Protein AF-A0A6C0EJV8-F1 (afdb_monomer)

Structure (mmCIF, N/CA/C/O backbone):
data_AF-A0A6C0EJV8-F1
#
_entry.id   AF-A0A6C0EJV8-F1
#
loop_
_atom_site.group_PDB
_atom_site.id
_atom_site.type_symbol
_atom_site.label_atom_id
_atom_site.label_alt_id
_atom_site.label_comp_id
_atom_site.label_asym_id
_atom_site.label_entity_id
_atom_site.label_seq_id
_atom_site.pdbx_PDB_ins_code
_atom_site.Cartn_x
_atom_site.Cartn_y
_atom_site.Cartn_z
_atom_site.occupancy
_atom_site.B_iso_or_equiv
_atom_site.auth_seq_id
_atom_site.auth_comp_id
_atom_site.auth_asym_id
_atom_site.auth_atom_id
_atom_site.pdbx_PDB_model_num
ATOM 1 N N . MET A 1 1 ? 25.601 3.429 -50.327 1.00 69.12 1 MET A N 1
ATOM 2 C CA . MET A 1 1 ? 25.582 3.948 -48.941 1.00 69.12 1 MET A CA 1
ATOM 3 C C . MET A 1 1 ? 27.003 4.379 -48.592 1.00 69.12 1 MET A C 1
ATOM 5 O O . MET A 1 1 ? 27.899 3.571 -48.789 1.00 69.12 1 MET A O 1
ATOM 9 N N . SER A 1 2 ? 27.249 5.638 -48.212 1.00 92.81 2 SER A N 1
ATOM 10 C CA . SER A 1 2 ? 28.614 6.119 -47.927 1.00 92.81 2 SER A CA 1
ATOM 11 C C . SER A 1 2 ? 29.123 5.586 -46.580 1.00 92.81 2 SER A C 1
ATOM 13 O O . SER A 1 2 ? 28.327 5.323 -45.680 1.00 92.81 2 SER A O 1
ATOM 15 N N . ILE A 1 3 ? 30.447 5.458 -46.423 1.00 92.81 3 ILE A N 1
ATOM 16 C CA . ILE A 1 3 ? 31.094 5.063 -45.153 1.00 92.81 3 ILE A CA 1
ATOM 17 C C . ILE A 1 3 ? 30.638 5.972 -43.998 1.00 92.81 3 ILE A C 1
ATOM 19 O O . ILE A 1 3 ? 30.378 5.496 -42.897 1.00 92.81 3 ILE A O 1
ATOM 23 N N . VAL A 1 4 ? 30.441 7.264 -44.275 1.00 91.69 4 VAL A N 1
ATOM 24 C CA . VAL A 1 4 ? 29.932 8.251 -43.311 1.00 91.69 4 VAL A CA 1
ATOM 25 C C . VAL A 1 4 ? 28.533 7.885 -42.807 1.00 91.69 4 VAL A C 1
ATOM 27 O O . VAL A 1 4 ? 28.291 7.921 -41.605 1.00 91.69 4 VAL A O 1
ATOM 30 N N . LEU A 1 5 ? 27.621 7.480 -43.696 1.00 90.06 5 LEU A N 1
ATOM 31 C CA . LEU A 1 5 ? 26.265 7.089 -43.304 1.00 90.06 5 LEU A CA 1
ATOM 32 C C . LEU A 1 5 ? 26.269 5.813 -42.445 1.00 90.06 5 LEU A C 1
ATOM 34 O O . LEU A 1 5 ? 25.528 5.735 -41.471 1.00 90.06 5 LEU A O 1
ATOM 38 N N . ILE A 1 6 ? 27.151 4.853 -42.745 1.00 90.69 6 ILE A N 1
ATOM 39 C CA . ILE A 1 6 ? 27.332 3.645 -41.920 1.00 90.69 6 ILE A CA 1
ATOM 40 C C . ILE A 1 6 ? 27.822 4.016 -40.516 1.00 90.69 6 ILE A C 1
ATOM 42 O O . ILE A 1 6 ? 27.264 3.546 -39.527 1.00 90.69 6 ILE A O 1
ATOM 46 N N . MET A 1 7 ? 28.827 4.892 -40.413 1.00 91.00 7 MET A N 1
ATOM 47 C CA . MET A 1 7 ? 29.349 5.342 -39.119 1.00 91.00 7 MET A CA 1
ATOM 48 C C . MET A 1 7 ? 28.298 6.089 -38.294 1.00 91.00 7 MET A C 1
ATOM 50 O O . MET A 1 7 ? 28.190 5.843 -37.096 1.00 91.00 7 MET A O 1
ATOM 54 N N . LEU A 1 8 ? 27.492 6.954 -38.918 1.00 89.81 8 LEU A N 1
ATOM 55 C CA . LEU A 1 8 ? 26.415 7.671 -38.228 1.00 89.81 8 LEU A CA 1
ATOM 56 C C . LEU A 1 8 ? 25.339 6.720 -37.692 1.00 89.81 8 LEU A C 1
ATOM 58 O O . LEU A 1 8 ? 24.903 6.884 -36.556 1.00 89.81 8 LEU A O 1
ATOM 62 N N . VAL A 1 9 ? 24.953 5.698 -38.464 1.00 87.31 9 VAL A N 1
ATOM 63 C CA . VAL A 1 9 ? 23.998 4.675 -38.003 1.00 87.31 9 VAL A CA 1
ATOM 64 C C . VAL A 1 9 ? 24.571 3.885 -36.826 1.00 87.31 9 VAL A C 1
ATOM 66 O O . VAL A 1 9 ? 23.874 3.692 -35.834 1.00 87.31 9 VAL A O 1
ATOM 69 N N . ILE A 1 10 ? 25.841 3.474 -36.888 1.00 90.00 10 ILE A N 1
ATOM 70 C CA . ILE A 1 10 ? 26.498 2.758 -35.784 1.00 90.00 10 ILE A CA 1
ATOM 71 C C . ILE A 1 10 ? 26.548 3.628 -34.524 1.00 90.00 10 ILE A C 1
ATOM 73 O O . ILE A 1 10 ? 26.169 3.164 -33.452 1.00 90.00 10 ILE A O 1
ATOM 77 N N . LEU A 1 11 ? 26.967 4.892 -34.641 1.00 87.06 11 LEU A N 1
ATOM 78 C CA . LEU A 1 11 ? 27.021 5.819 -33.508 1.00 87.06 11 LEU A CA 1
ATOM 79 C C . LEU A 1 11 ? 25.636 6.060 -32.901 1.00 87.06 11 LEU A C 1
ATOM 81 O O . LEU A 1 11 ? 25.504 6.063 -31.681 1.00 87.06 11 LEU A O 1
ATOM 85 N N . PHE A 1 12 ? 24.604 6.202 -33.733 1.00 81.81 12 PHE A N 1
ATOM 86 C CA . PHE A 1 12 ? 23.229 6.352 -33.267 1.00 81.81 12 PHE A CA 1
ATOM 87 C C . PHE A 1 12 ? 22.737 5.104 -32.521 1.00 81.81 12 PHE A C 1
ATOM 89 O O . PHE A 1 12 ? 22.185 5.219 -31.431 1.00 81.81 12 PHE A O 1
ATOM 96 N N . VAL A 1 13 ? 22.997 3.903 -33.047 1.00 79.00 13 VAL A N 1
ATOM 97 C CA . VAL A 1 13 ? 22.649 2.645 -32.366 1.00 79.00 13 VAL A CA 1
ATOM 98 C C . VAL A 1 13 ? 23.393 2.512 -31.034 1.00 79.00 13 VAL A C 1
ATOM 100 O O . VAL A 1 13 ? 22.775 2.173 -30.027 1.00 79.00 13 VAL A O 1
ATOM 103 N N . LEU A 1 14 ? 24.693 2.818 -30.992 1.00 79.81 14 LEU A N 1
ATOM 104 C CA . LEU A 1 14 ? 25.480 2.792 -29.754 1.00 79.81 14 LEU A CA 1
ATOM 105 C C . LEU A 1 14 ? 24.968 3.808 -28.727 1.00 79.81 14 LEU A C 1
ATOM 107 O O . LEU A 1 14 ? 24.889 3.486 -27.543 1.00 79.81 14 LEU A O 1
ATOM 111 N N . PHE A 1 15 ? 24.575 5.002 -29.172 1.00 75.44 15 PHE A N 1
ATOM 112 C CA . PHE A 1 15 ? 23.947 6.010 -28.323 1.00 75.44 15 PHE A CA 1
ATOM 113 C C . PHE A 1 15 ? 22.627 5.501 -27.725 1.00 75.44 15 PHE A C 1
ATOM 115 O O . PHE A 1 15 ? 22.449 5.567 -26.511 1.00 75.44 15 PHE A O 1
ATOM 122 N N . LEU A 1 16 ? 21.747 4.898 -28.534 1.00 69.94 16 LEU A N 1
ATOM 123 C CA . LEU A 1 16 ? 20.499 4.299 -28.044 1.00 69.94 16 LEU A CA 1
ATOM 124 C C . LEU A 1 16 ? 20.749 3.166 -27.035 1.00 69.94 16 LEU A C 1
ATOM 126 O O . LEU A 1 16 ? 20.065 3.086 -26.015 1.00 69.94 16 LEU A O 1
ATOM 130 N N . VAL A 1 17 ? 21.743 2.306 -27.282 1.00 68.94 17 VAL A N 1
ATOM 131 C CA . VAL A 1 17 ? 22.137 1.234 -26.349 1.00 68.94 17 VAL A CA 1
ATOM 132 C C . VAL A 1 17 ? 22.663 1.817 -25.035 1.00 68.94 17 VAL A C 1
ATOM 134 O O . VAL A 1 17 ? 22.306 1.327 -23.961 1.00 68.94 17 VAL A O 1
ATOM 137 N N . TYR A 1 18 ? 23.471 2.877 -25.097 1.00 71.50 18 TYR A N 1
ATOM 138 C CA . TYR A 1 18 ? 23.996 3.567 -23.921 1.00 71.50 18 TYR A CA 1
ATOM 139 C C . TYR A 1 18 ? 22.883 4.200 -23.077 1.00 71.50 18 TYR A C 1
ATOM 141 O O . TYR A 1 18 ? 22.814 3.935 -21.875 1.00 71.50 18 TYR A O 1
ATOM 149 N N . CYS A 1 19 ? 21.983 4.970 -23.700 1.00 69.00 19 CYS A N 1
ATOM 150 C CA . CYS A 1 19 ? 20.817 5.557 -23.034 1.00 69.00 19 CYS A CA 1
ATOM 151 C C . CYS A 1 19 ? 19.968 4.472 -22.365 1.00 69.00 19 CYS A C 1
ATOM 153 O O . CYS A 1 19 ? 19.719 4.535 -21.162 1.00 69.00 19 CYS A O 1
ATOM 155 N N . ARG A 1 20 ? 19.640 3.405 -23.104 1.00 66.44 20 ARG A N 1
ATOM 156 C CA . ARG A 1 20 ? 18.898 2.253 -22.578 1.00 66.44 20 ARG A CA 1
ATOM 157 C C . ARG A 1 20 ? 19.570 1.629 -21.356 1.00 66.44 20 ARG A C 1
ATOM 159 O O . ARG A 1 20 ? 18.897 1.314 -20.381 1.00 66.44 20 ARG A O 1
ATOM 166 N N . SER A 1 21 ? 20.885 1.433 -21.406 1.00 64.56 21 SER A N 1
ATOM 167 C CA . SER A 1 21 ? 21.633 0.800 -20.314 1.00 64.56 21 SER A CA 1
ATOM 168 C C . SER A 1 21 ? 21.609 1.662 -19.052 1.00 64.56 21 SER A C 1
ATOM 170 O O . SER A 1 21 ? 21.449 1.135 -17.956 1.00 64.56 21 SER A O 1
ATOM 172 N N . LYS A 1 22 ? 21.703 2.989 -19.197 1.00 67.50 22 LYS A N 1
ATOM 173 C CA . LYS A 1 22 ? 21.595 3.919 -18.068 1.00 67.50 22 LYS A CA 1
ATOM 174 C C . LYS A 1 22 ? 20.208 3.934 -17.431 1.00 67.50 22 LYS A C 1
ATOM 176 O O . LYS A 1 22 ? 20.131 3.900 -16.207 1.00 67.50 22 LYS A O 1
ATOM 181 N N . ILE A 1 23 ? 19.148 3.939 -18.237 1.00 65.56 23 ILE A N 1
ATOM 182 C CA . ILE A 1 23 ? 17.761 3.906 -17.744 1.00 65.56 23 ILE A CA 1
ATOM 183 C C . ILE A 1 23 ? 17.513 2.615 -16.962 1.00 65.56 23 ILE A C 1
ATOM 185 O O . ILE A 1 23 ? 17.029 2.655 -15.837 1.00 65.56 23 ILE A O 1
ATOM 189 N N . MET A 1 24 ? 17.931 1.471 -17.514 1.00 63.34 24 MET A N 1
ATOM 190 C CA . MET A 1 24 ? 17.792 0.177 -16.840 1.00 63.34 24 MET A CA 1
ATOM 191 C C . MET A 1 24 ? 18.573 0.118 -15.521 1.00 63.34 24 MET A C 1
ATOM 193 O O . MET A 1 24 ? 18.055 -0.393 -14.535 1.00 63.34 24 MET A O 1
ATOM 197 N N . LEU A 1 25 ? 19.797 0.657 -15.475 1.00 67.38 25 LEU A N 1
ATOM 198 C CA . LEU A 1 25 ? 20.590 0.712 -14.240 1.00 67.38 25 LEU A CA 1
ATOM 199 C C . LEU A 1 25 ? 19.959 1.623 -13.179 1.00 67.38 25 LEU A C 1
ATOM 201 O O . LEU A 1 25 ? 19.986 1.282 -11.999 1.00 67.38 25 LEU A O 1
ATOM 205 N N . ASN A 1 26 ? 19.392 2.765 -13.584 1.00 72.38 26 ASN A N 1
ATOM 206 C CA . ASN A 1 26 ? 18.673 3.649 -12.668 1.00 72.38 26 ASN A CA 1
ATOM 207 C C . ASN A 1 26 ? 17.420 2.961 -12.111 1.00 72.38 26 ASN A C 1
ATOM 209 O O . ASN A 1 26 ? 17.236 2.955 -10.898 1.00 72.38 26 ASN A O 1
ATOM 213 N N . TYR A 1 27 ? 16.638 2.305 -12.972 1.00 72.69 27 TYR A N 1
ATOM 214 C CA . TYR A 1 27 ? 15.455 1.550 -12.566 1.00 72.69 27 TYR A CA 1
ATOM 215 C C . TYR A 1 27 ? 15.789 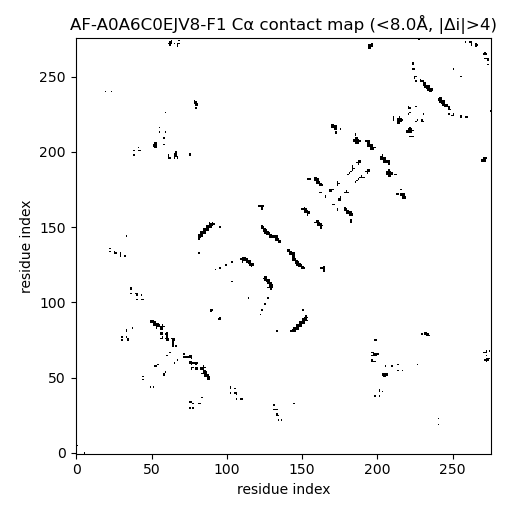0.409 -11.602 1.00 72.69 27 TYR A C 1
ATOM 217 O O . TYR A 1 27 ? 15.184 0.325 -10.543 1.00 72.69 27 TYR A O 1
ATOM 225 N N . GLU A 1 28 ? 16.768 -0.447 -11.910 1.00 76.50 28 GLU A N 1
ATOM 226 C CA . GLU A 1 28 ? 17.127 -1.559 -11.015 1.00 76.50 28 GLU A CA 1
ATOM 227 C C . GLU A 1 28 ? 17.651 -1.066 -9.660 1.00 76.50 28 GLU A C 1
ATOM 229 O O . GLU A 1 28 ? 17.332 -1.646 -8.622 1.00 76.50 28 GLU A O 1
ATOM 234 N N . GLY A 1 29 ? 18.417 0.032 -9.646 1.00 78.69 29 GLY A N 1
ATOM 235 C CA . GLY A 1 29 ? 18.864 0.660 -8.402 1.00 78.69 29 GLY A CA 1
ATOM 236 C C . GLY A 1 29 ? 17.705 1.241 -7.585 1.00 78.69 29 GLY A C 1
ATOM 237 O O . GLY A 1 29 ? 17.668 1.084 -6.361 1.00 78.69 29 GLY A O 1
ATOM 238 N N . PHE A 1 30 ? 16.740 1.872 -8.256 1.00 80.81 30 PHE A N 1
ATOM 239 C CA . PHE A 1 30 ? 15.533 2.405 -7.629 1.00 80.81 30 PHE A CA 1
ATOM 240 C C . PHE A 1 30 ? 14.640 1.274 -7.097 1.00 80.81 30 PHE A C 1
ATOM 242 O O . PHE A 1 30 ? 14.284 1.288 -5.923 1.00 80.81 30 PHE A O 1
ATOM 249 N N . ARG A 1 31 ? 14.411 0.219 -7.891 1.00 81.38 31 ARG A N 1
ATOM 250 C CA . ARG A 1 31 ? 13.702 -1.013 -7.507 1.00 81.38 31 ARG A CA 1
ATOM 251 C C . ARG A 1 31 ? 14.293 -1.679 -6.283 1.00 81.38 31 ARG A C 1
ATOM 253 O O . ARG A 1 31 ? 13.569 -2.017 -5.354 1.00 81.38 31 ARG A O 1
ATOM 260 N N . HIS A 1 32 ? 15.610 -1.848 -6.260 1.00 83.56 32 HIS A N 1
ATOM 261 C CA . HIS A 1 32 ? 16.283 -2.409 -5.099 1.00 83.56 32 HIS A CA 1
ATOM 262 C C . HIS A 1 32 ? 16.064 -1.551 -3.844 1.00 83.56 32 HIS A C 1
ATOM 264 O O . HIS A 1 32 ? 15.814 -2.086 -2.764 1.00 83.56 32 HIS A O 1
ATOM 270 N N . SER A 1 33 ? 16.121 -0.225 -3.994 1.00 84.81 33 SER A N 1
ATOM 271 C CA . SER A 1 33 ? 15.909 0.715 -2.889 1.00 84.81 33 SER A CA 1
ATOM 272 C C . SER A 1 33 ? 14.470 0.667 -2.373 1.00 84.81 33 SER A C 1
ATOM 274 O O . SER A 1 33 ? 14.272 0.540 -1.168 1.00 84.81 33 SER A O 1
ATOM 276 N N . TYR A 1 34 ? 13.487 0.681 -3.277 1.00 87.75 34 TYR A N 1
ATOM 277 C CA . TYR A 1 34 ? 12.068 0.513 -2.966 1.00 87.75 34 TYR A CA 1
ATOM 278 C C . TYR A 1 34 ? 11.822 -0.787 -2.203 1.00 87.75 34 TYR A C 1
ATOM 280 O O . TYR A 1 34 ? 11.274 -0.765 -1.106 1.00 87.75 34 TYR A O 1
ATOM 288 N N . ASN A 1 35 ? 12.278 -1.924 -2.739 1.00 87.12 35 ASN A N 1
ATOM 289 C CA . ASN A 1 35 ? 12.008 -3.224 -2.130 1.00 87.12 35 ASN A CA 1
ATOM 290 C C . ASN A 1 35 ? 12.663 -3.364 -0.757 1.00 87.12 35 ASN A C 1
ATOM 292 O O . ASN A 1 35 ? 12.043 -3.884 0.168 1.00 87.12 35 ASN A O 1
ATOM 296 N N . SER A 1 36 ? 13.897 -2.875 -0.606 1.00 88.19 36 SER A N 1
ATOM 297 C CA . SER A 1 36 ? 14.590 -2.849 0.684 1.00 88.19 36 SER A CA 1
ATOM 298 C C . SER A 1 36 ? 13.829 -2.005 1.711 1.00 88.19 36 SER A C 1
ATOM 300 O O . SER A 1 36 ? 13.637 -2.433 2.853 1.00 88.19 36 SER A O 1
ATOM 302 N N . LEU A 1 37 ? 13.336 -0.837 1.288 1.00 89.69 37 LEU A N 1
ATOM 303 C CA . LEU A 1 37 ? 12.565 0.068 2.128 1.00 89.69 37 LEU A CA 1
ATOM 304 C C . LEU A 1 37 ? 11.218 -0.539 2.541 1.00 89.69 37 LEU A C 1
ATOM 306 O O . LEU A 1 37 ? 10.932 -0.613 3.735 1.00 89.69 37 LEU A O 1
ATOM 310 N N . ALA A 1 38 ? 10.439 -1.040 1.580 1.00 92.25 38 ALA A N 1
ATOM 311 C CA . ALA A 1 38 ? 9.164 -1.712 1.818 1.00 92.25 38 ALA A CA 1
ATOM 312 C C . ALA A 1 38 ? 9.338 -2.915 2.753 1.00 92.25 38 ALA A C 1
ATOM 314 O O . ALA A 1 38 ? 8.635 -3.038 3.752 1.00 92.25 38 ALA A O 1
ATOM 315 N N . LYS A 1 39 ? 10.348 -3.759 2.508 1.00 92.12 39 LYS A N 1
ATOM 316 C CA . LYS A 1 39 ? 10.673 -4.907 3.363 1.00 92.12 39 LYS A CA 1
ATOM 317 C C . LYS A 1 39 ? 10.982 -4.492 4.795 1.00 92.12 39 LYS A C 1
ATOM 319 O O . LYS A 1 39 ? 10.520 -5.140 5.735 1.00 92.12 39 LYS A O 1
ATOM 324 N N . LYS A 1 40 ? 11.767 -3.429 4.980 1.00 93.12 40 LYS A N 1
ATOM 325 C CA . LYS A 1 40 ? 12.081 -2.924 6.317 1.00 93.12 40 LYS A CA 1
ATOM 326 C C . LYS A 1 40 ? 10.828 -2.382 7.009 1.00 93.12 40 LYS A C 1
ATOM 328 O O . LYS A 1 40 ? 10.579 -2.777 8.143 1.00 93.12 40 LYS A O 1
ATOM 333 N N . LEU A 1 41 ? 10.039 -1.557 6.319 1.00 95.00 41 LEU A N 1
ATOM 334 C CA . LEU A 1 41 ? 8.782 -1.000 6.823 1.00 95.00 41 LEU A CA 1
ATOM 335 C C . LEU A 1 41 ? 7.807 -2.108 7.243 1.00 95.00 41 LEU A C 1
ATOM 337 O O . LEU A 1 41 ? 7.369 -2.135 8.388 1.00 95.00 41 LEU A O 1
ATOM 341 N N . PHE A 1 42 ? 7.512 -3.053 6.351 1.00 95.69 42 PHE A N 1
ATOM 342 C CA . PHE A 1 42 ? 6.527 -4.110 6.593 1.00 95.69 42 PHE A CA 1
ATOM 343 C C . PHE A 1 42 ? 6.928 -5.018 7.756 1.00 95.69 42 PHE A C 1
ATOM 345 O O . PHE A 1 42 ? 6.092 -5.356 8.591 1.00 95.69 42 PHE A O 1
ATOM 352 N N . ASN A 1 43 ? 8.214 -5.368 7.863 1.00 95.44 43 ASN A N 1
ATOM 353 C CA . ASN A 1 43 ? 8.707 -6.123 9.013 1.00 95.44 43 ASN A CA 1
ATOM 354 C C . ASN A 1 43 ? 8.563 -5.330 10.313 1.00 95.44 43 ASN A C 1
ATOM 356 O O . ASN A 1 43 ? 8.094 -5.893 11.294 1.00 95.44 43 ASN A O 1
ATOM 360 N N . THR A 1 44 ? 8.888 -4.034 10.318 1.00 95.38 44 THR A N 1
ATOM 361 C CA . THR A 1 44 ? 8.702 -3.186 11.503 1.00 95.38 44 THR A CA 1
ATOM 362 C C . THR A 1 44 ? 7.239 -3.139 11.943 1.00 95.38 44 THR A C 1
ATOM 364 O O . THR A 1 44 ? 6.955 -3.348 13.118 1.00 95.38 44 THR A O 1
ATOM 367 N N . LEU A 1 45 ? 6.298 -2.936 11.019 1.00 96.94 45 LEU A N 1
ATOM 368 C CA . LEU A 1 45 ? 4.869 -2.907 11.353 1.00 96.94 45 LEU A CA 1
ATOM 369 C C . LEU A 1 45 ? 4.377 -4.261 11.901 1.00 96.94 45 LEU A C 1
ATOM 371 O O . LEU A 1 45 ? 3.610 -4.300 12.865 1.00 96.94 45 LEU A O 1
ATOM 375 N N . ASN A 1 46 ? 4.854 -5.371 11.325 1.00 95.50 46 ASN A N 1
ATOM 376 C CA . ASN A 1 46 ? 4.531 -6.728 11.772 1.00 95.50 46 ASN A CA 1
ATOM 377 C C . ASN A 1 46 ? 5.134 -7.061 13.150 1.00 95.50 46 ASN A C 1
ATOM 379 O O . ASN A 1 46 ? 4.462 -7.663 13.988 1.00 95.50 46 ASN A O 1
ATOM 383 N N . GLU A 1 47 ? 6.387 -6.674 13.404 1.00 95.50 47 GLU A N 1
ATOM 384 C CA . GLU A 1 47 ? 7.084 -6.871 14.684 1.00 95.50 47 GLU A CA 1
ATOM 385 C C . GLU A 1 47 ? 6.409 -6.089 15.819 1.00 95.50 47 GLU A C 1
ATOM 387 O O . GLU A 1 47 ? 6.219 -6.626 16.913 1.00 95.50 47 GLU A O 1
ATOM 392 N N . GLU A 1 48 ? 5.965 -4.864 15.529 1.00 95.19 48 GLU A N 1
ATOM 393 C CA . GLU A 1 48 ? 5.185 -4.019 16.440 1.00 95.19 48 GLU A CA 1
ATOM 394 C C . GLU A 1 48 ? 3.723 -4.479 16.593 1.00 95.19 48 GLU A C 1
ATOM 396 O O . GLU A 1 48 ? 2.992 -3.937 17.423 1.00 95.19 48 GLU A O 1
ATOM 401 N N . ARG A 1 49 ? 3.302 -5.508 15.840 1.00 95.88 49 ARG A N 1
ATOM 402 C CA . ARG A 1 49 ? 1.943 -6.079 15.843 1.00 95.88 49 ARG A CA 1
ATOM 403 C C . ARG A 1 49 ? 0.856 -5.036 15.577 1.00 95.88 49 ARG A C 1
ATOM 405 O O . ARG A 1 49 ? -0.209 -5.079 16.192 1.00 95.88 49 ARG A O 1
ATOM 412 N N . LEU A 1 50 ? 1.138 -4.099 14.678 1.00 96.44 50 LEU A N 1
ATOM 413 C CA . LEU A 1 50 ? 0.181 -3.070 14.288 1.00 96.44 50 LEU A CA 1
ATOM 414 C C . LEU A 1 50 ? -0.871 -3.653 13.339 1.00 96.44 50 LEU A C 1
ATOM 416 O O . LEU A 1 50 ? -0.589 -4.570 12.568 1.00 96.44 50 LEU A O 1
ATOM 420 N N . GLU A 1 51 ? -2.080 -3.100 13.369 1.00 97.56 51 GLU A N 1
ATOM 421 C CA . GLU A 1 51 ? -3.081 -3.345 12.332 1.00 97.56 51 GLU A CA 1
ATOM 422 C C . GLU A 1 51 ? -2.819 -2.359 11.189 1.00 97.56 51 GLU A C 1
ATOM 424 O O . GLU A 1 51 ? -2.952 -1.145 11.352 1.00 97.56 51 GLU A O 1
ATOM 429 N N . TRP A 1 52 ? -2.370 -2.875 10.049 1.00 97.19 52 TRP A N 1
ATOM 430 C CA . TRP A 1 52 ? -1.981 -2.071 8.897 1.00 97.19 52 TRP A CA 1
ATOM 431 C C . TRP A 1 52 ? -2.264 -2.817 7.598 1.00 97.19 52 TRP A C 1
ATOM 433 O O . TRP A 1 52 ? -2.416 -4.036 7.605 1.00 97.19 52 TRP A O 1
ATOM 443 N N . TRP A 1 53 ? -2.330 -2.096 6.485 1.00 95.81 53 TRP A N 1
ATOM 444 C CA . TRP A 1 53 ? -2.463 -2.686 5.153 1.00 95.81 53 TRP A CA 1
ATOM 445 C C . TRP A 1 53 ? -1.924 -1.727 4.079 1.00 95.81 53 TRP A C 1
ATOM 447 O O . TRP A 1 53 ? -1.980 -0.511 4.271 1.00 95.81 53 TRP A O 1
ATOM 457 N N . PRO A 1 54 ? -1.372 -2.228 2.959 1.00 93.56 54 PRO A N 1
ATOM 458 C CA . PRO A 1 54 ? -0.896 -1.386 1.868 1.00 93.56 54 PRO A CA 1
ATOM 459 C C . PRO A 1 54 ? -2.065 -0.727 1.140 1.00 93.56 54 PRO A C 1
ATOM 461 O O . PRO A 1 54 ? -3.141 -1.309 1.041 1.00 93.56 54 PRO A O 1
ATOM 464 N N . ALA A 1 55 ? -1.836 0.458 0.589 1.00 90.12 55 ALA A N 1
ATOM 465 C CA . ALA A 1 55 ? -2.816 1.279 -0.113 1.00 90.12 55 ALA A CA 1
ATOM 466 C C . ALA A 1 55 ? -2.366 1.585 -1.553 1.00 90.12 55 ALA A C 1
ATOM 468 O O . ALA A 1 55 ? -1.260 1.226 -1.945 1.00 90.12 55 ALA A O 1
ATOM 469 N N . GLU A 1 56 ? -3.242 2.209 -2.344 1.00 86.31 56 GLU A N 1
ATOM 470 C CA . GLU A 1 56 ? -2.912 2.779 -3.667 1.00 86.31 56 GLU A CA 1
ATOM 471 C C . GLU A 1 56 ? -2.132 1.828 -4.598 1.00 86.31 56 GLU A C 1
ATOM 473 O O . GLU A 1 56 ? -2.417 0.620 -4.676 1.00 86.31 56 GLU A O 1
ATOM 478 N N . GLY A 1 57 ? -1.144 2.386 -5.303 1.00 82.12 57 GLY A N 1
ATOM 479 C CA . GLY A 1 57 ? -0.197 1.700 -6.155 1.00 82.12 57 GLY A CA 1
ATOM 480 C C . GLY A 1 57 ? 0.572 0.594 -5.428 1.00 82.12 57 GLY A C 1
ATOM 481 O O . GLY A 1 57 ? 0.849 -0.451 -6.024 1.00 82.12 57 GLY A O 1
ATOM 482 N N . THR A 1 58 ? 0.827 0.735 -4.125 1.00 89.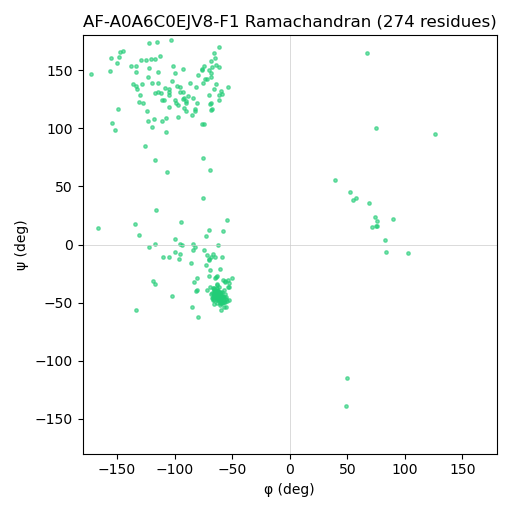12 58 THR A N 1
ATOM 483 C CA . THR A 1 58 ? 1.507 -0.293 -3.316 1.00 89.12 58 THR A CA 1
ATOM 484 C C . THR A 1 58 ? 0.660 -1.558 -3.173 1.00 89.12 58 THR A C 1
ATOM 486 O O . THR A 1 58 ? 1.142 -2.669 -3.424 1.00 89.12 58 THR A O 1
ATOM 489 N N . LEU A 1 59 ? -0.624 -1.413 -2.825 1.00 88.56 59 LEU A N 1
ATOM 490 C CA . LEU A 1 59 ? -1.561 -2.533 -2.714 1.00 88.56 59 LEU A CA 1
ATOM 491 C C . LEU A 1 59 ? -1.700 -3.237 -4.054 1.00 88.56 59 LEU A C 1
ATOM 493 O O . LEU A 1 59 ? -1.503 -4.447 -4.137 1.00 88.56 59 LEU A O 1
ATOM 497 N N . ILE A 1 60 ? -1.996 -2.494 -5.122 1.00 82.19 60 ILE A N 1
ATOM 498 C CA . ILE A 1 60 ? -2.186 -3.102 -6.440 1.00 82.19 60 ILE A CA 1
ATOM 499 C C . ILE A 1 60 ? -0.902 -3.773 -6.951 1.00 82.19 60 ILE A C 1
ATOM 501 O O . ILE A 1 60 ? -0.978 -4.830 -7.580 1.00 82.19 60 ILE A O 1
ATOM 505 N N . GLY A 1 61 ? 0.273 -3.229 -6.630 1.00 79.12 61 GLY A N 1
ATOM 506 C CA . GLY A 1 61 ? 1.563 -3.845 -6.925 1.00 79.12 61 GLY A CA 1
ATOM 507 C C . GLY A 1 61 ? 1.741 -5.186 -6.216 1.00 79.12 61 GLY A C 1
ATOM 508 O O . GLY A 1 61 ? 2.102 -6.174 -6.856 1.00 79.12 61 GLY A O 1
ATOM 509 N N . ILE A 1 62 ? 1.405 -5.265 -4.926 1.00 83.50 62 ILE A N 1
ATOM 510 C CA . ILE A 1 62 ? 1.402 -6.525 -4.162 1.00 83.50 62 ILE A CA 1
ATOM 511 C C . ILE A 1 62 ? 0.388 -7.516 -4.736 1.00 83.50 62 ILE A C 1
ATOM 513 O O . ILE A 1 62 ? 0.702 -8.694 -4.900 1.00 83.50 62 ILE A O 1
ATOM 517 N N . LEU A 1 63 ? -0.812 -7.056 -5.088 1.00 78.44 63 LEU A N 1
ATOM 518 C CA . LEU A 1 63 ? -1.861 -7.910 -5.643 1.00 78.44 63 LEU A CA 1
ATOM 519 C C . LEU A 1 63 ? -1.551 -8.429 -7.050 1.00 78.44 63 LEU A C 1
ATOM 521 O O . LEU A 1 63 ? -2.157 -9.411 -7.456 1.00 78.44 63 LEU A O 1
ATOM 525 N N . ARG A 1 64 ? -0.670 -7.786 -7.821 1.00 74.44 64 ARG A N 1
ATOM 526 C CA . ARG A 1 64 ? -0.325 -8.216 -9.192 1.00 74.44 64 ARG A CA 1
ATOM 527 C C . ARG A 1 64 ? 1.009 -8.935 -9.283 1.00 74.44 64 ARG A C 1
ATOM 529 O O . ARG A 1 64 ? 1.142 -9.913 -10.009 1.00 74.44 64 ARG A O 1
ATOM 536 N N . TYR A 1 65 ? 2.007 -8.391 -8.601 1.00 70.88 65 TYR A N 1
ATOM 537 C CA . TYR A 1 65 ? 3.407 -8.788 -8.728 1.00 70.88 65 TYR A CA 1
ATOM 538 C C . TYR A 1 65 ? 3.968 -9.366 -7.434 1.00 70.88 65 TYR A C 1
ATOM 540 O O . TYR A 1 65 ? 5.137 -9.748 -7.380 1.00 70.88 65 TYR A O 1
ATOM 548 N N . GLY A 1 66 ? 3.149 -9.447 -6.386 1.00 67.25 66 GLY A N 1
ATOM 549 C CA . GLY A 1 66 ? 3.484 -10.209 -5.200 1.00 67.25 66 GLY A CA 1
ATOM 550 C C . GLY A 1 66 ? 3.677 -11.688 -5.523 1.00 67.25 66 GLY A C 1
ATOM 551 O O . GLY A 1 66 ? 3.067 -12.234 -6.446 1.00 67.25 66 GLY A O 1
ATOM 552 N N . LYS A 1 67 ? 4.498 -12.380 -4.726 1.00 71.06 67 LYS A N 1
ATOM 553 C CA . LYS A 1 67 ? 4.735 -13.832 -4.855 1.00 71.06 67 LYS A CA 1
ATOM 554 C C . LYS A 1 67 ? 3.558 -14.660 -4.327 1.00 71.06 67 LYS A C 1
ATOM 556 O O . LYS A 1 67 ? 3.746 -15.662 -3.645 1.00 71.06 67 LYS A O 1
ATOM 561 N N . ASN A 1 68 ? 2.335 -14.217 -4.598 1.00 62.41 68 ASN A N 1
ATOM 562 C CA . ASN A 1 68 ? 1.108 -14.894 -4.192 1.00 62.41 68 ASN A CA 1
ATOM 563 C C . ASN A 1 68 ? 0.855 -16.173 -5.009 1.00 62.41 68 ASN A C 1
ATOM 565 O O . ASN A 1 68 ? 0.094 -17.024 -4.566 1.00 62.41 68 ASN A O 1
ATOM 569 N N . PHE A 1 69 ? 1.514 -16.322 -6.166 1.00 57.91 69 PHE A N 1
ATOM 570 C CA . PHE A 1 69 ? 1.455 -17.508 -7.020 1.00 57.91 69 PHE A CA 1
ATOM 571 C C . PHE A 1 69 ? 2.845 -17.946 -7.482 1.00 57.91 69 PHE A C 1
ATOM 573 O O . PHE A 1 69 ? 3.770 -17.140 -7.608 1.00 57.91 69 PHE A O 1
ATOM 580 N N . GLU A 1 70 ? 2.977 -19.237 -7.772 1.00 54.53 70 GLU A N 1
ATOM 581 C CA . GLU A 1 70 ? 4.179 -19.805 -8.373 1.00 54.53 70 GLU A CA 1
ATOM 582 C C . GLU A 1 70 ? 4.297 -19.373 -9.847 1.00 54.53 70 GLU A C 1
ATOM 584 O O . GLU A 1 70 ? 3.308 -19.329 -10.575 1.00 54.53 70 GLU A O 1
ATOM 589 N N . ASN A 1 71 ? 5.522 -19.110 -10.313 1.00 54.03 71 ASN A N 1
ATOM 590 C CA . ASN A 1 71 ? 5.862 -18.855 -11.725 1.00 54.03 71 ASN A CA 1
ATOM 591 C C . ASN A 1 71 ? 5.412 -17.514 -12.341 1.00 54.03 71 ASN A C 1
ATOM 593 O O . ASN A 1 71 ? 5.495 -17.362 -13.562 1.00 54.03 71 ASN A O 1
ATOM 597 N N . LEU A 1 72 ? 5.011 -16.517 -11.545 1.00 53.25 72 LEU A N 1
ATOM 598 C CA . LEU A 1 72 ? 4.892 -15.146 -12.054 1.00 53.25 72 LEU A CA 1
ATOM 599 C C . LEU A 1 72 ? 6.286 -14.519 -12.254 1.00 53.25 72 LEU A C 1
ATOM 601 O O . LEU A 1 72 ? 7.189 -14.772 -11.449 1.00 53.25 72 LEU A O 1
ATOM 605 N N . PRO A 1 73 ? 6.505 -13.709 -13.309 1.00 52.25 73 PRO A N 1
ATOM 606 C CA . PRO A 1 73 ? 7.769 -13.006 -13.468 1.00 52.25 73 PRO A CA 1
ATOM 607 C C . PRO A 1 73 ? 7.961 -12.001 -12.324 1.00 52.25 73 PRO A C 1
ATOM 609 O O . PRO A 1 73 ? 7.025 -11.306 -11.933 1.00 52.25 73 PRO A O 1
ATOM 612 N N . ASP A 1 74 ? 9.184 -11.926 -11.796 1.00 54.88 74 ASP A N 1
ATOM 613 C CA . ASP A 1 74 ? 9.543 -11.084 -10.649 1.00 54.88 74 ASP A CA 1
ATOM 614 C C . ASP A 1 74 ? 9.652 -9.606 -11.065 1.00 54.88 74 ASP A C 1
ATOM 616 O O . ASP A 1 74 ? 10.739 -9.069 -11.284 1.00 54.88 74 ASP A O 1
ATOM 620 N N . PHE A 1 75 ? 8.498 -8.969 -11.282 1.00 53.81 75 PHE A N 1
ATOM 621 C CA . PHE A 1 75 ? 8.404 -7.550 -11.633 1.00 53.81 75 PHE A CA 1
ATOM 622 C C . PHE A 1 75 ? 8.537 -6.638 -10.401 1.00 53.81 75 PHE A C 1
ATOM 624 O O . PHE A 1 75 ? 9.059 -5.530 -10.521 1.00 53.81 75 PHE A O 1
ATOM 631 N N . GLY A 1 76 ? 8.130 -7.125 -9.222 1.00 55.12 76 GLY A N 1
ATOM 632 C CA . GLY A 1 76 ? 8.040 -6.357 -7.978 1.00 55.12 76 GLY A CA 1
ATOM 633 C C . GLY A 1 76 ? 6.962 -5.251 -8.005 1.00 55.12 76 GLY A C 1
ATOM 634 O O . GLY A 1 76 ? 6.474 -4.886 -9.075 1.00 55.12 76 GLY A O 1
ATOM 635 N N . PRO A 1 77 ? 6.572 -4.685 -6.848 1.00 55.91 77 PRO A N 1
ATOM 636 C CA . PRO A 1 77 ? 5.514 -3.660 -6.777 1.00 55.91 77 PRO A CA 1
ATOM 637 C C . PRO A 1 77 ? 5.872 -2.299 -7.368 1.00 55.91 77 PRO A C 1
ATOM 639 O O . PRO A 1 77 ? 4.984 -1.519 -7.666 1.00 55.91 77 PRO A O 1
ATOM 642 N N . ILE A 1 78 ? 7.145 -2.039 -7.659 1.00 54.50 78 ILE A N 1
ATOM 643 C CA . ILE A 1 78 ? 7.555 -0.792 -8.319 1.00 54.50 78 ILE A CA 1
ATOM 644 C C . ILE A 1 78 ? 7.019 -0.630 -9.750 1.00 54.50 78 ILE A C 1
ATOM 646 O O . ILE A 1 78 ? 7.151 0.419 -10.372 1.00 54.50 78 ILE A O 1
ATOM 650 N N . GLY A 1 79 ? 6.441 -1.694 -10.318 1.00 56.69 79 GLY A N 1
ATOM 651 C CA . GLY A 1 79 ? 5.750 -1.620 -11.600 1.00 56.69 79 GLY A CA 1
ATOM 652 C C . GLY A 1 79 ? 4.448 -0.812 -11.552 1.00 56.69 79 GLY A C 1
ATOM 653 O O . GLY A 1 79 ? 3.877 -0.550 -12.615 1.00 56.69 79 GLY A O 1
ATOM 654 N N . THR A 1 80 ? 3.956 -0.455 -10.361 1.00 60.78 80 THR A N 1
ATOM 655 C CA . THR A 1 80 ? 2.685 0.256 -10.170 1.00 60.78 80 THR A CA 1
ATOM 656 C C . THR A 1 80 ? 2.828 1.629 -9.536 1.00 60.78 80 THR A C 1
ATOM 658 O O . THR A 1 80 ? 2.062 2.492 -9.944 1.00 60.78 80 THR A O 1
ATOM 661 N N . ASP A 1 81 ? 3.789 1.833 -8.631 1.00 71.94 81 ASP A N 1
ATOM 662 C CA . ASP A 1 81 ? 4.050 3.139 -8.013 1.00 71.94 81 ASP A CA 1
ATOM 663 C C . ASP A 1 81 ? 5.523 3.360 -7.672 1.00 71.94 81 ASP A C 1
ATOM 665 O O . ASP A 1 81 ? 6.314 2.409 -7.657 1.00 71.94 81 ASP A O 1
ATOM 669 N N . THR A 1 82 ? 5.891 4.609 -7.387 1.00 78.69 82 THR A N 1
ATOM 670 C CA . THR A 1 82 ? 7.262 4.961 -6.982 1.00 78.69 82 THR A CA 1
ATOM 671 C C . THR A 1 82 ? 7.417 5.251 -5.489 1.00 78.69 82 THR A C 1
ATOM 673 O O . THR A 1 82 ? 8.549 5.298 -4.992 1.00 78.69 82 THR A O 1
ATOM 676 N N . ASP A 1 83 ? 6.308 5.375 -4.770 1.00 86.69 83 ASP A N 1
ATOM 677 C CA . ASP A 1 83 ? 6.203 5.543 -3.327 1.00 86.69 83 ASP A CA 1
ATOM 678 C C . ASP A 1 83 ? 5.495 4.349 -2.661 1.00 86.69 83 ASP A C 1
ATOM 680 O O . ASP A 1 83 ? 5.124 3.345 -3.285 1.00 86.69 83 ASP A O 1
ATOM 684 N N . ILE A 1 84 ? 5.466 4.383 -1.330 1.00 90.50 84 ILE A N 1
ATOM 685 C CA . ILE A 1 84 ? 4.911 3.314 -0.505 1.00 90.50 84 ILE A CA 1
ATOM 686 C C . ILE A 1 84 ? 3.765 3.872 0.329 1.00 90.50 84 ILE A C 1
ATOM 688 O O . ILE A 1 84 ? 4.003 4.460 1.384 1.00 90.50 84 ILE A O 1
ATOM 692 N N . ASP A 1 85 ? 2.534 3.614 -0.092 1.00 91.50 85 ASP A N 1
ATOM 693 C CA . ASP A 1 85 ? 1.334 3.973 0.657 1.00 91.50 85 ASP A CA 1
ATOM 694 C C . ASP A 1 85 ? 0.871 2.834 1.551 1.00 91.50 85 ASP A C 1
ATOM 696 O O . ASP A 1 85 ? 0.675 1.690 1.117 1.00 91.50 85 ASP A O 1
ATOM 700 N N . ILE A 1 86 ? 0.614 3.161 2.812 1.00 94.69 86 ILE A N 1
ATOM 701 C CA . ILE A 1 86 ? -0.012 2.243 3.756 1.00 94.69 86 ILE A CA 1
ATOM 702 C C . ILE A 1 86 ? -1.056 2.952 4.606 1.00 94.69 86 ILE A C 1
ATOM 704 O O . ILE A 1 86 ? -0.953 4.136 4.919 1.00 94.69 86 ILE A O 1
ATOM 708 N N . PHE A 1 87 ? -2.019 2.178 5.077 1.00 94.19 87 PHE A N 1
ATOM 709 C CA . PHE A 1 87 ? -2.887 2.545 6.178 1.00 94.19 87 PHE A CA 1
ATOM 710 C C . PHE A 1 87 ? -2.453 1.846 7.458 1.00 94.19 87 PHE A C 1
ATOM 712 O O . PHE A 1 87 ? -2.110 0.667 7.439 1.00 94.19 87 PHE A O 1
ATOM 719 N N . VAL A 1 88 ? -2.527 2.558 8.580 1.00 95.62 88 VAL A N 1
ATOM 720 C CA . VAL A 1 88 ? -2.279 2.021 9.920 1.00 95.62 88 VAL A CA 1
ATOM 721 C C . VAL A 1 88 ? -3.391 2.473 10.857 1.00 95.62 88 VAL A C 1
ATOM 723 O O . VAL A 1 88 ? -3.768 3.650 10.869 1.00 95.62 88 VAL A O 1
ATOM 726 N N . ARG A 1 89 ? -3.922 1.540 11.645 1.00 95.94 89 ARG A N 1
ATOM 727 C CA . ARG A 1 89 ? -4.898 1.854 12.682 1.00 95.94 89 ARG A CA 1
ATOM 728 C C . ARG A 1 89 ? -4.210 2.609 13.811 1.00 95.94 89 ARG A C 1
ATOM 730 O O . ARG A 1 89 ? -3.202 2.151 14.344 1.00 95.94 89 ARG A O 1
ATOM 737 N N . ALA A 1 90 ? -4.782 3.742 14.188 1.00 94.50 90 ALA A N 1
ATOM 738 C CA . ALA A 1 90 ? -4.460 4.416 15.435 1.00 94.50 90 ALA A CA 1
ATOM 739 C C . ALA A 1 90 ? -5.713 5.145 15.910 1.00 94.50 90 ALA A C 1
ATOM 741 O O . ALA A 1 90 ? -6.195 6.065 15.249 1.00 94.50 90 ALA A O 1
ATOM 742 N N . ASP A 1 91 ? -6.252 4.754 17.055 1.00 93.19 91 ASP A N 1
ATOM 743 C CA . ASP A 1 91 ? -7.527 5.277 17.540 1.00 93.19 91 ASP A CA 1
ATOM 744 C C . ASP A 1 91 ? -7.329 6.587 18.327 1.00 93.19 91 ASP A C 1
ATOM 746 O O . ASP A 1 91 ? -8.258 7.383 18.467 1.00 93.19 91 ASP A O 1
ATOM 750 N N . THR A 1 92 ? -6.092 6.889 18.746 1.00 90.62 92 THR A N 1
ATOM 751 C CA . THR A 1 92 ? -5.728 8.129 19.459 1.00 90.62 92 THR A CA 1
ATOM 752 C C . THR A 1 92 ? -4.526 8.851 18.844 1.00 90.62 92 THR A C 1
ATOM 754 O O . THR A 1 92 ? -3.722 8.257 18.125 1.00 90.62 92 THR A O 1
ATOM 757 N N . ASP A 1 93 ? -4.396 10.149 19.128 1.00 88.62 93 ASP A N 1
ATOM 758 C CA . ASP A 1 93 ? -3.276 10.967 18.637 1.00 88.62 93 ASP A CA 1
ATOM 759 C C . ASP A 1 93 ? -1.935 10.531 19.252 1.00 88.62 93 ASP A C 1
ATOM 761 O O . ASP A 1 93 ? -0.921 10.491 18.555 1.00 88.62 93 ASP A O 1
ATOM 765 N N . ASP A 1 94 ? -1.934 10.145 20.532 1.00 91.12 94 ASP A N 1
ATOM 766 C CA . ASP A 1 94 ? -0.739 9.650 21.228 1.00 91.12 94 ASP A CA 1
ATOM 767 C C . ASP A 1 94 ? -0.258 8.316 20.641 1.00 91.12 94 ASP A C 1
ATOM 769 O O . ASP A 1 94 ? 0.939 8.117 20.423 1.00 91.12 94 ASP A O 1
ATOM 773 N N . GLU A 1 95 ? -1.191 7.406 20.343 1.00 93.81 95 GLU A N 1
ATOM 774 C CA . GLU A 1 95 ? -0.890 6.150 19.656 1.00 93.81 95 GLU A CA 1
ATOM 775 C C . GLU A 1 95 ? -0.290 6.410 18.273 1.00 93.81 95 GLU A C 1
ATOM 777 O O . GLU A 1 95 ? 0.749 5.838 17.937 1.00 93.81 95 GLU A O 1
ATOM 782 N N . TRP A 1 96 ? -0.896 7.317 17.503 1.00 91.81 96 TRP A N 1
ATOM 783 C CA . TRP A 1 96 ? -0.399 7.687 16.184 1.00 91.81 96 TRP A CA 1
ATOM 784 C C . TRP A 1 96 ? 1.020 8.253 16.238 1.00 91.81 96 TRP A C 1
ATOM 786 O O . TRP A 1 96 ? 1.897 7.800 15.499 1.00 91.81 96 TRP A O 1
ATOM 796 N N . LEU A 1 97 ? 1.274 9.197 17.147 1.00 89.69 97 LEU A N 1
ATOM 797 C CA . LEU A 1 97 ? 2.594 9.794 17.334 1.00 89.69 97 LEU A CA 1
ATOM 798 C C . LEU A 1 97 ? 3.641 8.744 17.728 1.00 89.69 97 LEU A C 1
ATOM 800 O O . LEU A 1 97 ? 4.759 8.754 17.206 1.00 89.69 97 LEU A O 1
ATOM 804 N N . ASN A 1 98 ? 3.280 7.821 18.618 1.00 91.94 98 ASN A N 1
ATOM 805 C CA . ASN A 1 98 ? 4.148 6.725 19.033 1.00 91.94 98 ASN A CA 1
ATOM 806 C C . ASN A 1 98 ? 4.476 5.779 17.863 1.00 91.94 98 ASN A C 1
ATOM 808 O O . ASN A 1 98 ? 5.643 5.447 17.662 1.00 91.94 98 ASN A O 1
ATOM 812 N N . ILE A 1 99 ? 3.480 5.394 17.055 1.00 93.44 99 ILE A N 1
ATOM 813 C CA . ILE A 1 99 ? 3.680 4.576 15.846 1.00 93.44 99 ILE A CA 1
ATOM 814 C C . ILE A 1 99 ? 4.623 5.280 14.867 1.00 93.44 99 ILE A C 1
ATOM 816 O O . ILE A 1 99 ? 5.613 4.687 14.438 1.00 93.44 99 ILE A O 1
ATOM 820 N N . CYS A 1 100 ? 4.360 6.553 14.556 1.00 90.50 100 CYS A N 1
ATOM 821 C CA . CYS A 1 100 ? 5.194 7.333 13.640 1.00 90.50 100 CYS A CA 1
ATOM 822 C C . CYS A 1 100 ? 6.644 7.395 14.125 1.00 90.50 100 CYS A C 1
ATOM 824 O O . CYS A 1 100 ? 7.568 7.169 13.349 1.00 90.50 100 CYS A O 1
ATOM 826 N N . THR A 1 101 ? 6.843 7.653 15.421 1.00 88.69 101 THR A N 1
ATOM 827 C CA . THR A 1 101 ? 8.177 7.740 16.031 1.00 88.69 101 THR A CA 1
ATOM 828 C C . THR A 1 101 ? 8.935 6.425 15.873 1.00 88.69 101 THR A C 1
ATOM 830 O O . THR A 1 101 ? 10.045 6.423 15.344 1.00 88.69 101 THR A O 1
ATOM 833 N N . LYS A 1 102 ? 8.314 5.296 16.239 1.00 91.06 102 LYS A N 1
ATOM 834 C CA . LYS A 1 102 ? 8.924 3.963 16.128 1.00 91.06 102 LYS A CA 1
ATOM 835 C C . LYS A 1 102 ? 9.289 3.596 14.694 1.00 91.06 102 LYS A C 1
ATOM 837 O O . LYS A 1 102 ? 10.380 3.085 14.449 1.00 91.06 102 LYS A O 1
ATOM 842 N N . V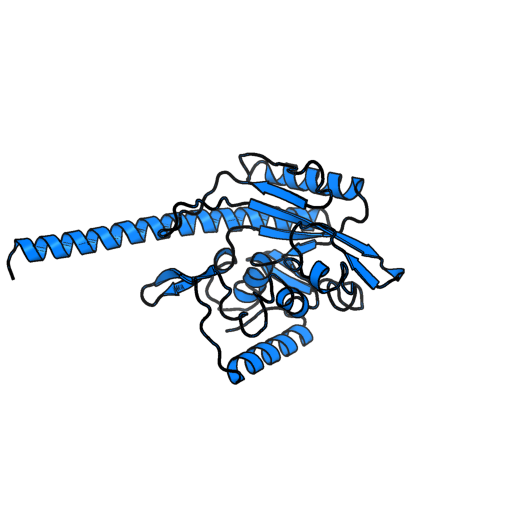AL A 1 103 ? 8.388 3.851 13.743 1.00 91.06 103 VAL A N 1
ATOM 843 C CA . VAL A 1 103 ? 8.643 3.541 12.331 1.00 91.06 103 VAL A CA 1
ATOM 844 C C . VAL A 1 103 ? 9.768 4.416 11.786 1.00 91.06 103 VAL A C 1
ATOM 846 O O . VAL A 1 103 ? 10.690 3.894 11.162 1.00 91.06 103 VAL A O 1
ATOM 849 N N . VAL A 1 104 ? 9.756 5.721 12.074 1.00 88.00 104 VAL A N 1
ATOM 850 C CA . VAL A 1 104 ? 10.842 6.626 11.676 1.00 88.00 104 VAL A CA 1
ATOM 851 C C . VAL A 1 104 ? 12.175 6.150 12.251 1.00 88.00 104 VAL A C 1
ATOM 853 O O . VAL A 1 104 ? 13.128 6.001 11.491 1.00 88.00 104 VAL A O 1
ATOM 856 N N . GLU A 1 105 ? 12.248 5.849 13.550 1.00 87.56 105 GLU A N 1
ATOM 857 C CA . GLU A 1 105 ? 13.455 5.326 14.206 1.00 87.56 105 GLU A CA 1
ATOM 858 C C . GLU A 1 105 ? 13.956 4.025 13.563 1.00 87.56 105 GLU A C 1
ATOM 860 O O . GLU A 1 105 ? 15.145 3.897 13.262 1.00 87.56 105 GLU A O 1
ATOM 865 N N . ALA A 1 106 ? 13.057 3.081 13.272 1.00 89.38 106 ALA A N 1
ATOM 866 C CA . ALA A 1 106 ? 13.407 1.818 12.626 1.00 89.38 106 ALA A CA 1
ATOM 867 C C . ALA A 1 106 ? 13.958 1.998 11.199 1.00 89.38 106 ALA A C 1
ATOM 869 O O . ALA A 1 106 ? 14.751 1.169 10.732 1.00 89.38 106 ALA A O 1
ATOM 870 N N . LEU A 1 107 ? 13.554 3.072 10.516 1.00 86.81 107 LEU A N 1
ATOM 871 C CA . LEU A 1 107 ? 13.925 3.383 9.138 1.00 86.81 107 LEU A CA 1
ATOM 872 C C . LEU A 1 107 ? 15.118 4.340 9.007 1.00 86.81 107 LEU A C 1
ATOM 874 O O . LEU A 1 107 ? 15.639 4.475 7.902 1.00 86.81 107 LEU A O 1
ATOM 878 N N . GLN A 1 108 ? 15.623 4.942 10.090 1.00 81.62 108 GLN A N 1
ATOM 879 C CA . GLN A 1 108 ? 16.745 5.903 10.055 1.00 81.62 108 GLN A CA 1
ATOM 880 C C . GLN A 1 108 ? 18.005 5.382 9.342 1.00 81.62 108 GLN A C 1
ATOM 882 O O . GLN A 1 108 ? 18.742 6.155 8.738 1.00 81.62 108 GLN A O 1
ATOM 887 N N . ASN A 1 109 ? 18.260 4.071 9.386 1.00 72.12 109 ASN A N 1
ATOM 888 C CA . ASN A 1 109 ? 19.429 3.460 8.738 1.00 72.12 109 ASN A CA 1
ATOM 889 C C . ASN A 1 109 ? 19.220 3.155 7.242 1.00 72.12 109 ASN A C 1
ATOM 891 O O . ASN A 1 109 ? 20.146 2.691 6.576 1.00 72.12 109 ASN A O 1
ATOM 895 N N . VAL A 1 110 ? 18.007 3.374 6.728 1.00 70.31 110 VAL A N 1
ATOM 896 C CA . VAL A 1 110 ? 17.603 3.115 5.336 1.00 70.31 110 VAL A CA 1
ATOM 897 C C . VAL A 1 110 ? 17.163 4.413 4.639 1.00 70.31 110 VAL A C 1
ATOM 899 O O . VAL A 1 110 ? 17.413 4.578 3.447 1.00 70.31 110 VAL A O 1
ATOM 902 N N . CYS A 1 111 ? 16.583 5.364 5.380 1.00 64.06 111 CYS A N 1
ATOM 903 C CA . CYS A 1 111 ? 16.115 6.665 4.899 1.00 64.06 111 CYS A CA 1
ATOM 904 C C . CYS A 1 111 ? 17.071 7.785 5.331 1.00 64.06 111 CYS A C 1
ATOM 906 O O . CYS A 1 111 ? 17.235 8.032 6.522 1.00 64.06 111 CYS A O 1
ATOM 908 N N . PHE A 1 112 ? 17.683 8.500 4.380 1.00 60.25 112 PHE A N 1
ATOM 909 C CA . PHE A 1 112 ? 18.769 9.433 4.714 1.00 60.25 112 PHE A CA 1
ATOM 910 C C . PHE A 1 112 ? 18.416 10.916 4.814 1.00 60.25 112 PHE A C 1
ATOM 912 O O . PHE A 1 112 ? 19.280 11.684 5.223 1.00 60.25 112 PHE A O 1
ATOM 919 N N . THR A 1 113 ? 17.208 11.386 4.495 1.00 47.53 113 THR A N 1
ATOM 920 C CA . THR A 1 113 ? 16.962 12.839 4.551 1.00 47.53 113 THR A CA 1
ATOM 921 C C . THR A 1 113 ? 15.495 13.202 4.769 1.00 47.53 113 THR A C 1
ATOM 923 O O . THR A 1 113 ? 14.716 13.230 3.826 1.00 47.53 113 THR A O 1
ATOM 926 N N . HIS A 1 114 ? 15.205 13.619 6.008 1.00 46.38 114 HIS A N 1
ATOM 927 C CA . HIS A 1 114 ? 13.998 14.324 6.462 1.00 46.38 114 HIS A CA 1
ATOM 928 C C . HIS A 1 114 ? 12.729 13.466 6.596 1.00 46.38 114 HIS A C 1
ATOM 930 O O . HIS A 1 114 ? 11.973 13.275 5.651 1.00 46.38 114 HIS A O 1
ATOM 936 N N . SER A 1 115 ? 12.420 13.062 7.832 1.00 45.03 115 SER A N 1
ATOM 937 C CA . SER A 1 115 ? 11.028 12.876 8.242 1.00 45.03 115 SER A CA 1
ATOM 938 C C . SER A 1 115 ? 10.436 14.269 8.436 1.00 45.03 115 SER A C 1
ATOM 940 O O . SER A 1 115 ? 10.749 14.951 9.417 1.00 45.03 115 SER A O 1
ATOM 942 N N . SER A 1 116 ? 9.627 14.731 7.491 1.00 44.59 116 SER A N 1
ATOM 943 C CA . SER A 1 116 ? 8.755 15.855 7.785 1.00 44.59 116 SER A CA 1
ATOM 944 C C . SER A 1 116 ? 7.446 15.272 8.301 1.00 44.59 116 SER A C 1
ATOM 946 O O . SER A 1 116 ? 6.695 14.639 7.566 1.00 44.59 116 SER A O 1
ATOM 948 N N . THR A 1 117 ? 7.117 15.536 9.562 1.00 43.31 117 THR A N 1
ATOM 949 C CA . THR A 1 117 ? 5.709 15.719 9.925 1.00 43.31 117 THR A CA 1
ATOM 950 C C . THR A 1 117 ? 5.266 17.036 9.280 1.00 43.31 117 THR A C 1
ATOM 952 O O . THR A 1 117 ? 5.064 18.055 9.937 1.00 43.31 117 THR A O 1
ATOM 955 N N . SER A 1 118 ? 5.265 17.081 7.945 1.00 34.81 118 SER A N 1
ATOM 956 C CA . SER A 1 118 ? 4.839 18.255 7.206 1.00 34.81 118 SER A CA 1
ATOM 957 C C . SER A 1 118 ? 3.339 18.398 7.398 1.00 34.81 118 SER A C 1
ATOM 959 O O . SER A 1 118 ? 2.544 17.520 7.082 1.00 34.81 118 SER A O 1
ATOM 961 N N . GLY A 1 119 ? 2.964 19.544 7.952 1.00 32.94 119 GLY A N 1
ATOM 962 C CA . GLY A 1 119 ? 1.580 19.950 8.072 1.00 32.94 119 GLY A CA 1
ATOM 963 C C . GLY A 1 119 ? 1.238 20.298 9.500 1.00 32.94 119 GLY A C 1
ATOM 964 O O . GLY A 1 119 ? 0.762 19.472 10.269 1.00 32.94 119 GLY A O 1
ATOM 965 N N . THR A 1 120 ? 1.338 21.585 9.790 1.00 34.81 120 THR A N 1
ATOM 966 C CA . THR A 1 120 ? 0.710 22.298 10.905 1.00 34.81 120 THR A CA 1
ATOM 967 C C . THR A 1 120 ? -0.827 22.137 10.980 1.00 34.81 120 THR A C 1
ATOM 969 O O . THR A 1 120 ? -1.470 22.980 11.589 1.00 34.81 120 THR A O 1
ATOM 972 N N . ASN A 1 121 ? -1.424 21.091 10.376 1.00 37.94 121 ASN A N 1
ATOM 973 C CA . ASN A 1 121 ? -2.849 20.725 10.402 1.00 37.94 121 ASN A CA 1
ATOM 974 C C . ASN A 1 121 ? -3.181 19.288 9.891 1.00 37.9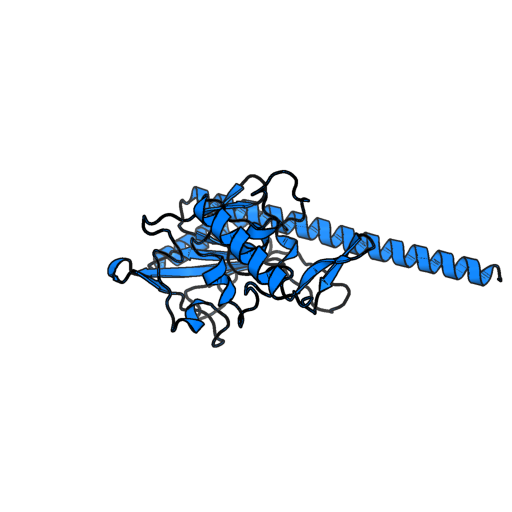4 121 ASN A C 1
ATOM 976 O O . ASN A 1 121 ? -4.351 19.010 9.637 1.00 37.94 121 ASN A O 1
ATOM 980 N N . VAL A 1 122 ? -2.223 18.357 9.718 1.00 52.03 122 VAL A N 1
ATOM 981 C CA . VAL A 1 122 ? -2.512 17.003 9.171 1.00 52.03 122 VAL A CA 1
ATOM 982 C C . VAL A 1 122 ? -2.189 15.916 10.204 1.00 52.03 122 VAL A C 1
ATOM 984 O O . VAL A 1 122 ? -1.214 15.188 10.087 1.00 52.03 122 VAL A O 1
ATOM 987 N N . LEU A 1 123 ? -3.027 15.797 11.238 1.00 65.50 123 LEU A N 1
ATOM 988 C CA . LEU A 1 123 ? -2.867 14.853 12.361 1.00 65.50 123 LEU A CA 1
ATOM 989 C C . LEU A 1 123 ? -2.891 13.354 11.977 1.00 65.50 123 LEU A C 1
ATOM 991 O O . LEU A 1 123 ? -2.769 12.513 12.859 1.00 65.50 123 LEU A O 1
ATOM 995 N N . ASN A 1 124 ? -3.057 12.994 10.697 1.00 77.88 124 ASN A N 1
ATOM 996 C CA . ASN A 1 124 ? -3.315 11.608 10.274 1.00 77.88 124 ASN A CA 1
ATOM 997 C C . ASN A 1 124 ? -2.477 11.144 9.069 1.00 77.88 124 ASN A C 1
ATOM 999 O O . ASN A 1 124 ? -2.826 10.147 8.445 1.00 77.88 124 ASN A O 1
ATOM 1003 N N . LYS A 1 125 ? -1.377 11.839 8.742 1.00 85.38 125 LYS A N 1
ATOM 1004 C CA . LYS A 1 125 ? -0.401 11.382 7.739 1.00 85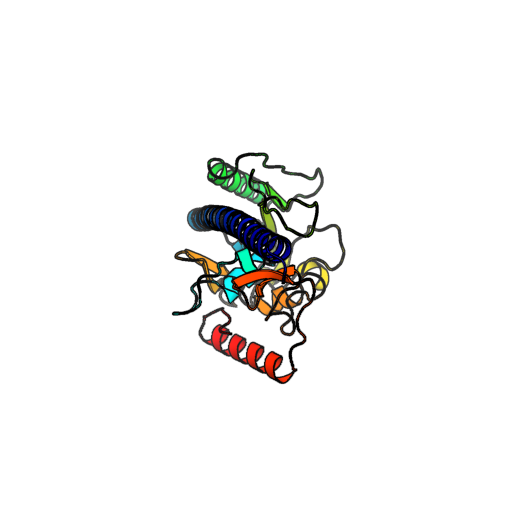.38 125 LYS A CA 1
ATOM 1005 C C . LYS A 1 125 ? 1.030 11.534 8.261 1.00 85.38 125 LYS A C 1
ATOM 1007 O O . LYS A 1 125 ? 1.364 12.556 8.855 1.00 85.38 125 LYS A O 1
ATOM 1012 N N . CYS A 1 126 ? 1.865 10.524 8.040 1.00 85.75 126 CYS A N 1
ATOM 1013 C CA . CYS A 1 126 ? 3.296 10.542 8.324 1.00 85.75 126 CYS A CA 1
ATOM 1014 C C . CYS A 1 126 ? 4.047 10.204 7.037 1.00 85.75 126 CYS A C 1
ATOM 1016 O O . CYS A 1 126 ? 3.900 9.106 6.510 1.00 85.75 126 CYS A O 1
ATOM 1018 N N . CYS A 1 127 ? 4.814 11.172 6.532 1.00 87.12 127 CYS A N 1
ATOM 1019 C CA . CYS A 1 127 ? 5.589 11.036 5.306 1.00 87.12 127 CYS A CA 1
ATOM 1020 C C . CYS A 1 127 ? 7.076 10.861 5.641 1.00 87.12 127 CYS A C 1
ATOM 1022 O O . CYS A 1 127 ? 7.653 11.644 6.409 1.00 87.12 127 CYS A O 1
ATOM 1024 N N . ILE A 1 128 ? 7.704 9.833 5.071 1.00 84.25 128 ILE A N 1
ATOM 1025 C CA . ILE A 1 128 ? 9.116 9.503 5.287 1.00 84.25 128 ILE A CA 1
ATOM 1026 C C . ILE A 1 128 ? 9.820 9.483 3.936 1.00 84.25 128 ILE A C 1
ATOM 1028 O O . ILE A 1 128 ? 9.666 8.545 3.160 1.00 84.25 128 ILE A O 1
ATOM 1032 N N . GLU A 1 129 ? 10.626 10.502 3.658 1.00 83.25 129 GLU A N 1
ATOM 1033 C CA . GLU A 1 129 ? 11.323 10.625 2.380 1.00 83.25 129 GLU A CA 1
ATOM 1034 C C . GLU A 1 129 ? 12.736 10.009 2.408 1.00 83.25 129 GLU A C 1
ATOM 1036 O O . GLU A 1 129 ? 13.428 10.005 3.433 1.00 83.25 129 GLU A O 1
ATOM 1041 N N . THR A 1 130 ? 13.218 9.536 1.252 1.00 77.69 130 THR A N 1
ATOM 1042 C CA . THR A 1 130 ? 14.574 8.971 1.089 1.00 77.69 130 THR A CA 1
ATOM 1043 C C . THR A 1 130 ? 15.437 9.776 0.125 1.00 77.69 130 THR A C 1
ATOM 1045 O O . THR A 1 130 ? 14.936 10.464 -0.744 1.00 77.69 130 THR A O 1
ATOM 1048 N N . ASP A 1 131 ? 16.761 9.659 0.178 1.00 75.00 131 ASP A N 1
ATOM 1049 C CA . ASP A 1 131 ? 17.656 10.327 -0.783 1.00 75.00 131 ASP A CA 1
ATOM 1050 C C . ASP A 1 131 ? 17.637 9.706 -2.202 1.00 75.00 131 ASP A C 1
ATOM 1052 O O . ASP A 1 131 ? 18.473 10.056 -3.040 1.00 75.00 131 ASP A O 1
ATOM 1056 N N . LYS A 1 132 ? 16.740 8.747 -2.474 1.00 75.75 132 LYS A N 1
ATOM 1057 C CA . LYS A 1 132 ? 16.674 8.007 -3.738 1.00 75.75 132 LYS A CA 1
ATOM 1058 C C . LYS A 1 132 ? 15.665 8.635 -4.682 1.00 75.75 132 LYS A C 1
ATOM 1060 O O . LYS A 1 132 ? 14.547 8.954 -4.292 1.00 75.75 132 LYS A O 1
ATOM 1065 N N . PHE A 1 133 ? 16.069 8.753 -5.942 1.00 74.25 133 PHE A N 1
ATOM 1066 C CA . PHE A 1 133 ? 15.267 9.358 -6.995 1.00 74.25 133 PHE A CA 1
ATOM 1067 C C . PHE A 1 133 ? 15.171 8.430 -8.196 1.00 74.25 133 PHE A C 1
ATOM 1069 O O . PHE A 1 133 ? 16.182 7.858 -8.628 1.00 74.25 133 PHE A O 1
ATOM 1076 N N . LEU A 1 134 ? 13.973 8.343 -8.763 1.00 66.81 134 LEU A N 1
ATOM 1077 C CA . LEU A 1 134 ? 13.756 7.775 -10.083 1.00 66.81 134 LEU A CA 1
ATOM 1078 C C . LEU A 1 134 ? 13.903 8.887 -11.124 1.00 66.81 134 LEU A C 1
ATOM 1080 O O . LEU A 1 134 ? 13.289 9.949 -11.008 1.00 66.81 134 LEU A O 1
ATOM 1084 N N . ILE A 1 135 ? 14.748 8.660 -12.133 1.00 65.50 135 ILE A N 1
ATOM 1085 C CA . ILE A 1 135 ? 14.912 9.592 -13.252 1.00 65.50 135 ILE A CA 1
ATOM 1086 C C . ILE A 1 135 ? 14.033 9.099 -14.396 1.00 65.50 135 ILE A C 1
ATOM 1088 O O . ILE A 1 135 ? 14.328 8.077 -15.018 1.00 65.50 135 ILE A O 1
ATOM 1092 N N . LEU A 1 136 ? 12.963 9.838 -14.681 1.00 62.16 136 LEU A N 1
ATOM 1093 C CA . LEU A 1 136 ? 12.044 9.529 -15.769 1.00 62.16 136 LEU A CA 1
ATOM 1094 C C . LEU A 1 136 ? 12.473 10.260 -17.046 1.00 62.16 136 LEU A C 1
ATOM 1096 O O . LEU A 1 136 ? 12.623 11.477 -17.073 1.00 62.16 136 LEU A O 1
ATOM 1100 N N . ASP A 1 137 ? 12.644 9.507 -18.131 1.00 50.06 137 ASP A N 1
ATOM 1101 C CA . ASP A 1 137 ? 13.254 9.961 -19.395 1.00 50.06 137 ASP A CA 1
ATOM 1102 C C . ASP A 1 137 ? 12.427 11.028 -20.155 1.00 50.06 137 ASP A C 1
ATOM 1104 O O . ASP A 1 137 ? 12.882 11.599 -21.149 1.00 50.06 137 ASP A O 1
ATOM 1108 N N . HIS A 1 138 ? 11.198 11.308 -19.706 1.00 52.44 138 HIS A N 1
ATOM 1109 C CA . HIS A 1 138 ? 10.247 12.196 -20.385 1.00 52.44 138 HIS A CA 1
ATOM 1110 C C . HIS A 1 138 ? 9.757 13.382 -19.550 1.00 52.44 138 HIS A C 1
ATOM 1112 O O . HIS A 1 138 ? 9.054 14.237 -20.087 1.00 52.44 138 HIS A O 1
ATOM 1118 N N . TYR A 1 139 ? 10.171 13.498 -18.287 1.00 44.09 139 TYR A N 1
ATOM 1119 C CA . TYR A 1 139 ? 9.760 14.600 -17.425 1.00 44.09 139 TYR A CA 1
ATOM 1120 C C . TYR A 1 139 ? 10.953 15.158 -16.639 1.00 44.09 139 TYR A C 1
ATOM 1122 O O . TYR A 1 139 ? 11.741 14.391 -16.099 1.00 44.09 139 TYR A O 1
ATOM 1130 N N . PRO A 1 140 ? 11.089 16.491 -16.495 1.00 49.81 140 PRO A N 1
ATOM 1131 C CA . PRO A 1 140 ? 12.090 17.098 -15.613 1.00 49.81 140 PRO A CA 1
ATOM 1132 C C . PRO A 1 140 ? 11.775 16.896 -14.116 1.00 49.81 140 PRO A C 1
ATOM 1134 O O . PRO A 1 140 ? 12.363 17.572 -13.273 1.00 49.81 140 PRO A O 1
ATOM 1137 N N . TYR A 1 141 ? 10.827 16.016 -13.782 1.00 49.94 141 TYR A N 1
ATOM 1138 C CA . TYR A 1 141 ? 10.438 15.707 -12.415 1.00 49.94 141 TYR A CA 1
ATOM 1139 C C . TYR A 1 141 ? 1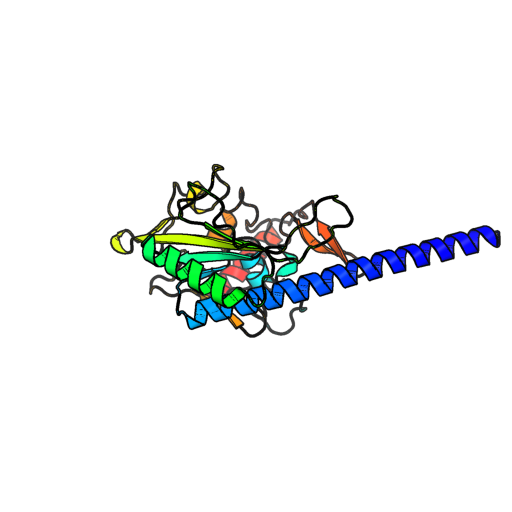1.244 14.510 -11.919 1.00 49.94 141 TYR A C 1
ATOM 1141 O O . TYR A 1 141 ? 11.277 13.454 -12.546 1.00 49.94 141 TYR A O 1
ATOM 1149 N N . PHE A 1 142 ? 11.915 14.715 -10.792 1.00 61.09 142 PHE A N 1
ATOM 1150 C CA . PHE A 1 142 ? 12.510 13.646 -10.011 1.00 61.09 142 PHE A CA 1
ATOM 1151 C C . PHE A 1 142 ? 11.460 13.182 -9.021 1.00 61.09 142 PHE A C 1
ATOM 1153 O O . PHE A 1 142 ? 10.996 13.986 -8.211 1.00 61.09 142 PHE A O 1
ATOM 1160 N N . GLU A 1 143 ? 11.107 11.907 -9.078 1.00 69.44 143 GLU A N 1
ATOM 1161 C CA . GLU A 1 143 ? 10.238 11.325 -8.069 1.00 69.44 143 GLU A CA 1
ATOM 1162 C C . GLU A 1 143 ? 11.112 10.742 -6.967 1.00 69.44 143 GLU A C 1
ATOM 1164 O O . GLU A 1 143 ? 11.991 9.907 -7.213 1.00 69.44 143 GLU A O 1
ATOM 1169 N N . LYS A 1 144 ? 10.960 11.300 -5.766 1.00 81.62 144 LYS A N 1
ATOM 1170 C CA . LYS A 1 144 ? 11.713 10.892 -4.586 1.00 81.62 144 LYS A CA 1
ATOM 1171 C C . LYS A 1 144 ? 10.992 9.693 -3.989 1.00 81.62 144 LYS A C 1
ATOM 1173 O O . LYS A 1 144 ? 9.809 9.794 -3.683 1.00 81.62 144 LYS A O 1
ATOM 1178 N N . LEU A 1 145 ? 11.703 8.587 -3.790 1.00 84.50 145 LEU A N 1
ATOM 1179 C CA . LEU A 1 145 ? 11.140 7.449 -3.070 1.00 84.50 145 LEU A CA 1
ATOM 1180 C C . LEU A 1 145 ? 10.791 7.905 -1.653 1.00 84.50 145 LEU A C 1
ATOM 1182 O O . LEU A 1 145 ? 11.659 8.410 -0.926 1.00 84.50 145 LEU A O 1
ATOM 1186 N N . HIS A 1 146 ? 9.540 7.710 -1.270 1.00 87.69 146 HIS A N 1
ATOM 1187 C CA . HIS A 1 146 ? 9.030 8.046 0.047 1.00 87.69 146 HIS A CA 1
ATOM 1188 C C . HIS A 1 146 ? 7.982 7.026 0.501 1.00 87.69 146 HIS A C 1
ATOM 1190 O O . HIS A 1 146 ? 7.553 6.171 -0.270 1.00 87.69 146 HIS A O 1
ATOM 1196 N N . ILE A 1 147 ? 7.651 7.074 1.788 1.00 90.12 147 ILE A N 1
ATOM 1197 C CA . ILE A 1 147 ? 6.571 6.304 2.401 1.00 90.12 147 ILE A CA 1
ATOM 1198 C C . ILE A 1 147 ? 5.519 7.292 2.865 1.00 90.12 147 ILE A C 1
ATOM 1200 O O . ILE A 1 147 ? 5.845 8.219 3.609 1.00 90.12 147 ILE A O 1
ATOM 1204 N N . ASP A 1 148 ? 4.276 7.016 2.517 1.00 89.38 148 ASP A N 1
ATOM 1205 C CA . ASP A 1 148 ? 3.108 7.710 3.007 1.00 89.38 148 ASP A CA 1
ATOM 1206 C C . ASP A 1 148 ? 2.299 6.781 3.917 1.00 89.38 148 ASP A C 1
ATOM 1208 O O . ASP A 1 148 ? 1.645 5.823 3.506 1.00 89.38 148 ASP A O 1
ATOM 1212 N N . MET A 1 149 ? 2.379 7.047 5.222 1.00 91.62 149 MET A N 1
ATOM 1213 C CA . MET A 1 149 ? 1.588 6.341 6.221 1.00 91.62 149 MET A CA 1
ATOM 1214 C C . MET A 1 149 ? 0.348 7.150 6.562 1.00 91.62 149 MET A C 1
ATOM 1216 O O . MET A 1 149 ? 0.440 8.261 7.090 1.00 91.62 149 MET A O 1
ATOM 1220 N N . HIS A 1 150 ? -0.814 6.558 6.338 1.00 90.44 150 HIS A N 1
ATOM 1221 C CA . HIS A 1 150 ? -2.106 7.156 6.617 1.00 90.44 150 HIS A CA 1
ATOM 1222 C C . HIS A 1 150 ? -2.715 6.526 7.861 1.00 90.44 150 HIS A C 1
ATOM 1224 O O . HIS A 1 150 ? -2.817 5.306 7.979 1.00 90.44 150 HIS A O 1
ATOM 1230 N N . ARG A 1 151 ? -3.178 7.357 8.786 1.00 90.38 151 ARG A N 1
ATOM 1231 C CA . ARG A 1 151 ? -3.947 6.890 9.933 1.00 90.38 151 ARG A CA 1
ATOM 1232 C C . ARG A 1 151 ? -5.401 6.678 9.544 1.00 90.38 151 ARG A C 1
ATOM 1234 O O . ARG A 1 151 ? -6.023 7.548 8.930 1.00 90.38 151 ARG A O 1
ATOM 1241 N N . TYR A 1 152 ? -5.958 5.559 9.987 1.00 92.19 152 TYR A N 1
ATOM 1242 C CA . TYR A 1 152 ? -7.402 5.378 10.083 1.00 92.19 152 TYR A CA 1
ATOM 1243 C C . TYR A 1 152 ? -7.812 5.048 11.520 1.00 92.19 152 TYR A C 1
ATOM 1245 O O . TYR A 1 152 ? -7.030 4.504 12.299 1.00 92.19 152 TYR A O 1
ATOM 1253 N N . ILE A 1 153 ? -9.041 5.421 11.864 1.00 92.88 153 ILE A N 1
ATOM 1254 C CA . ILE A 1 153 ? -9.656 5.227 13.180 1.00 92.88 153 ILE A CA 1
ATOM 1255 C C . ILE A 1 153 ? -10.815 4.255 13.011 1.00 92.88 153 ILE A C 1
ATOM 1257 O O . ILE A 1 153 ? -11.575 4.371 12.044 1.00 92.88 153 ILE A O 1
ATOM 1261 N N . VAL A 1 154 ? -10.976 3.326 13.951 1.00 95.12 154 VAL A N 1
ATOM 1262 C CA . VAL A 1 154 ? -12.050 2.330 13.914 1.00 95.12 154 VAL A CA 1
ATOM 1263 C C . VAL A 1 154 ? -13.057 2.579 15.033 1.00 95.12 154 VAL A C 1
ATOM 1265 O O . VAL A 1 154 ? -12.716 2.686 16.207 1.00 95.12 154 VAL A O 1
ATOM 1268 N N . ASN A 1 155 ? -14.336 2.609 14.670 1.00 95.50 155 ASN A N 1
ATOM 1269 C CA . ASN A 1 155 ? -15.449 2.490 15.598 1.00 95.50 155 ASN A CA 1
ATOM 1270 C C . ASN A 1 155 ? -16.090 1.106 15.423 1.00 95.50 155 ASN A C 1
ATOM 1272 O O . ASN A 1 155 ? -16.919 0.891 14.537 1.00 95.50 155 ASN A O 1
ATOM 1276 N N . GLU A 1 156 ? -15.692 0.166 16.283 1.00 95.38 156 GLU A N 1
ATOM 1277 C CA . GLU A 1 156 ? -16.178 -1.221 16.259 1.00 95.38 156 GLU A CA 1
ATOM 1278 C C . GLU A 1 156 ? -17.689 -1.316 16.523 1.00 95.38 156 GLU A C 1
ATOM 1280 O O . GLU A 1 156 ? -18.357 -2.148 15.915 1.00 95.38 156 GLU A O 1
ATOM 1285 N N . GLU A 1 157 ? -18.246 -0.453 17.384 1.00 96.50 157 GLU A N 1
ATOM 1286 C CA . GLU A 1 157 ? -19.678 -0.467 17.728 1.00 96.50 157 GLU A CA 1
ATOM 1287 C C . GLU A 1 157 ? -20.556 -0.163 16.511 1.00 96.50 157 GLU A C 1
ATOM 1289 O O . GLU A 1 157 ? -21.598 -0.788 16.312 1.00 96.50 157 GLU A O 1
ATOM 1294 N N . ASN A 1 158 ? -20.109 0.774 15.673 1.00 95.69 158 ASN A N 1
ATOM 1295 C CA . ASN A 1 158 ? -20.817 1.186 14.464 1.00 95.69 158 ASN A CA 1
ATOM 1296 C C . ASN A 1 158 ? -20.332 0.462 13.201 1.00 95.69 158 ASN A C 1
ATOM 1298 O O . ASN A 1 158 ? -20.848 0.725 12.115 1.00 95.69 158 ASN A O 1
ATOM 1302 N N . ASN A 1 159 ? -19.356 -0.440 13.331 1.00 96.19 159 ASN A N 1
ATOM 1303 C CA . ASN A 1 159 ? -18.683 -1.097 12.217 1.00 96.19 159 ASN A CA 1
ATOM 1304 C C . ASN A 1 159 ? -18.144 -0.105 11.170 1.00 96.19 159 ASN A C 1
ATOM 1306 O O . ASN A 1 159 ? -18.328 -0.305 9.968 1.00 96.19 159 ASN A O 1
ATOM 1310 N N . THR A 1 160 ? -17.495 0.975 11.603 1.00 94.12 160 THR A N 1
ATOM 1311 C CA . THR A 1 160 ? -16.953 1.984 10.687 1.00 94.12 160 THR A CA 1
ATOM 1312 C C . THR A 1 160 ? -15.461 2.188 10.868 1.00 94.12 160 THR A C 1
ATOM 1314 O O . THR A 1 160 ? -14.940 2.156 11.978 1.00 94.12 160 THR A O 1
ATOM 1317 N N . ALA A 1 161 ? -14.775 2.436 9.761 1.00 92.88 161 ALA A N 1
ATOM 1318 C CA . ALA A 1 161 ? -13.420 2.952 9.737 1.00 92.88 161 ALA A CA 1
ATOM 1319 C C . ALA A 1 161 ? -13.412 4.295 9.008 1.00 92.88 161 ALA A C 1
ATOM 1321 O O . ALA A 1 161 ? -14.092 4.455 7.992 1.00 92.88 161 ALA A O 1
ATOM 1322 N N . SER A 1 162 ? -12.655 5.265 9.507 1.00 89.12 162 SER A N 1
ATOM 1323 C CA . SER A 1 162 ? -12.557 6.599 8.914 1.00 89.12 162 SER A CA 1
ATOM 1324 C C . SER A 1 162 ? -11.109 7.063 8.813 1.00 89.12 162 SER A C 1
ATOM 1326 O O . SER A 1 162 ? -10.269 6.735 9.646 1.00 89.12 162 SER A O 1
ATOM 1328 N N . CYS A 1 163 ? -10.823 7.857 7.786 1.00 83.25 163 CYS A N 1
ATOM 1329 C CA . CYS A 1 163 ? -9.568 8.580 7.627 1.00 83.25 163 CYS A CA 1
ATOM 1330 C C . CYS A 1 163 ? -9.916 10.036 7.314 1.00 83.25 163 CYS A C 1
ATOM 1332 O O . CYS A 1 163 ? -10.746 10.310 6.447 1.00 83.25 163 CYS A O 1
ATOM 1334 N N . THR A 1 164 ? -9.329 10.978 8.047 1.00 62.69 164 THR A N 1
ATOM 1335 C CA . THR A 1 164 ? -9.748 12.390 8.027 1.00 62.69 164 THR A CA 1
ATOM 1336 C C . THR A 1 164 ? -8.873 13.282 7.153 1.00 62.69 164 THR A C 1
ATOM 1338 O O . THR A 1 164 ? -9.074 14.495 7.118 1.00 62.69 164 THR A O 1
ATOM 1341 N N . THR A 1 165 ? -7.907 12.729 6.425 1.00 58.16 165 THR A N 1
ATOM 1342 C CA . THR A 1 165 ? -6.919 13.538 5.707 1.00 58.16 165 THR A CA 1
ATOM 1343 C C . THR A 1 165 ? -7.018 13.312 4.221 1.00 58.16 165 THR A C 1
ATOM 1345 O O . THR A 1 165 ? -6.636 12.252 3.761 1.00 58.16 165 THR A O 1
ATOM 1348 N N . HIS A 1 166 ? -7.532 14.300 3.489 1.00 55.38 166 HIS A N 1
ATOM 1349 C CA . HIS A 1 166 ? -6.871 14.885 2.317 1.00 55.38 166 HIS A CA 1
ATOM 1350 C C . HIS A 1 166 ? -7.656 16.117 1.830 1.00 55.38 166 HIS A C 1
ATOM 1352 O O . HIS A 1 166 ? -8.876 16.194 1.970 1.00 55.38 166 HIS A O 1
ATOM 1358 N N . TYR A 1 167 ? -6.933 17.107 1.297 1.00 51.84 167 TYR A N 1
ATOM 1359 C CA . TYR A 1 167 ? -7.447 18.432 0.910 1.00 51.84 167 TYR A CA 1
ATOM 1360 C C . TYR A 1 167 ? -8.370 18.428 -0.318 1.00 51.84 167 TYR A C 1
ATOM 1362 O O . TYR A 1 167 ? -9.023 19.431 -0.600 1.00 51.84 167 TYR A O 1
ATOM 1370 N N . THR A 1 168 ? -8.405 17.330 -1.070 1.00 57.81 168 THR A N 1
ATOM 1371 C CA . THR A 1 168 ? -9.134 17.213 -2.333 1.00 57.81 168 THR A CA 1
ATOM 1372 C C . THR A 1 168 ? -10.334 16.300 -2.159 1.00 57.81 168 THR A C 1
ATOM 1374 O O . THR A 1 168 ? -10.188 15.160 -1.739 1.00 57.81 168 THR A O 1
ATOM 1377 N N . GLU A 1 169 ? -11.532 16.783 -2.487 1.00 59.56 169 GLU A N 1
ATOM 1378 C CA . GLU A 1 169 ? -12.721 15.931 -2.542 1.00 59.56 169 GLU A CA 1
ATOM 1379 C C . GLU A 1 169 ? -12.514 14.807 -3.579 1.00 59.56 169 GLU A C 1
ATOM 1381 O O . GLU A 1 169 ? -12.155 15.074 -4.730 1.00 59.56 169 GLU A O 1
ATOM 1386 N N . ASN A 1 170 ? -12.814 13.559 -3.196 1.00 59.53 170 ASN A N 1
ATOM 1387 C CA . ASN A 1 170 ? -12.837 12.357 -4.051 1.00 59.53 170 ASN A CA 1
ATOM 1388 C C . ASN A 1 170 ? -11.482 11.734 -4.450 1.00 59.53 170 ASN A C 1
ATOM 1390 O O . ASN A 1 170 ? -11.457 10.920 -5.381 1.00 59.53 170 ASN A O 1
ATOM 1394 N N . SER A 1 171 ? -10.378 12.082 -3.784 1.00 61.53 171 SER A N 1
ATOM 1395 C CA . SER A 1 171 ? -9.089 11.400 -3.999 1.00 61.53 171 SER A CA 1
ATOM 1396 C C . SER A 1 171 ? -9.011 10.092 -3.212 1.00 61.53 171 SER A C 1
ATOM 1398 O O . SER A 1 171 ? -8.598 9.072 -3.753 1.00 61.53 171 SER A O 1
ATOM 1400 N N . TYR A 1 172 ? -9.510 10.091 -1.974 1.00 68.94 172 TYR A N 1
ATOM 1401 C CA . TYR A 1 172 ? -9.455 8.920 -1.101 1.00 68.94 172 TYR A CA 1
ATOM 1402 C C . TYR A 1 172 ? -10.776 8.148 -1.092 1.00 68.94 172 TYR A C 1
ATOM 1404 O O . TYR A 1 172 ? -11.848 8.765 -1.150 1.00 68.94 172 TYR A O 1
ATOM 1412 N N . PRO A 1 173 ? -10.735 6.811 -0.926 1.00 62.00 173 PRO A N 1
ATOM 1413 C CA . PRO A 1 173 ? -11.938 5.989 -0.874 1.00 62.00 173 PRO A CA 1
ATOM 1414 C C . PRO A 1 173 ? -12.896 6.493 0.207 1.00 62.00 173 PRO A C 1
ATOM 1416 O O . PRO A 1 173 ? -14.073 6.734 -0.056 1.00 62.00 173 PRO A O 1
ATOM 1419 N N . PHE A 1 174 ? -12.362 6.771 1.403 1.00 71.00 174 PHE A N 1
ATOM 1420 C CA . PHE A 1 174 ? -13.118 7.281 2.547 1.00 71.00 174 PHE A CA 1
ATOM 1421 C C . PHE A 1 174 ? -13.940 8.528 2.203 1.00 71.00 174 PHE A C 1
ATOM 1423 O O . PHE A 1 174 ? -15.068 8.651 2.662 1.00 71.00 174 PHE A O 1
ATOM 1430 N N . GLN A 1 175 ? -13.438 9.423 1.347 1.00 69.75 175 GLN A N 1
ATOM 1431 C CA . GLN A 1 175 ? -14.162 10.636 0.956 1.00 69.75 175 GLN A CA 1
ATOM 1432 C C . GLN A 1 175 ? -15.349 10.334 0.036 1.00 69.75 175 GLN A C 1
ATOM 1434 O O . GLN A 1 175 ? -16.414 10.922 0.215 1.00 69.75 175 GLN A O 1
ATOM 1439 N N . LYS A 1 176 ? -15.209 9.387 -0.905 1.00 71.81 176 LYS A N 1
ATOM 1440 C CA . LYS A 1 176 ? -16.333 8.951 -1.754 1.00 71.81 176 LYS A CA 1
ATOM 1441 C C . LYS A 1 176 ? -17.463 8.312 -0.949 1.00 71.81 176 LYS A C 1
ATOM 1443 O O . LYS A 1 176 ? -18.619 8.387 -1.354 1.00 71.81 176 LYS A O 1
ATOM 1448 N N . TRP A 1 177 ? -17.139 7.724 0.198 1.00 70.62 177 TRP A N 1
ATOM 1449 C CA . TRP A 1 177 ? -18.109 7.123 1.111 1.00 70.62 177 TRP A CA 1
ATOM 1450 C C . TRP A 1 177 ? -18.583 8.061 2.230 1.00 70.62 177 TRP A C 1
ATOM 1452 O O . TRP A 1 177 ? -19.127 7.613 3.235 1.00 70.62 177 TRP A O 1
ATOM 1462 N N . GLY A 1 178 ? -18.416 9.377 2.069 1.00 73.38 178 GLY A N 1
ATOM 1463 C CA . GLY A 1 178 ? -18.907 10.353 3.047 1.00 73.38 178 GLY A CA 1
ATOM 1464 C C . GLY A 1 178 ? -18.081 10.415 4.337 1.00 73.38 178 GLY A C 1
ATOM 1465 O O . GLY A 1 178 ? -18.587 10.835 5.372 1.00 73.38 178 GLY A O 1
ATOM 1466 N N . GLY A 1 179 ? -16.813 10.006 4.278 1.00 79.12 179 GLY A N 1
ATOM 1467 C CA . GLY A 1 179 ? -15.831 10.087 5.362 1.00 79.12 179 GLY A CA 1
ATOM 1468 C C . GLY A 1 179 ? -15.559 8.770 6.094 1.00 79.12 179 GLY A C 1
ATOM 1469 O O . GLY A 1 179 ? -14.645 8.725 6.917 1.00 79.12 179 GLY A O 1
ATOM 1470 N N . ALA A 1 180 ? -16.308 7.700 5.813 1.00 87.38 180 ALA A N 1
ATOM 1471 C CA . ALA A 1 180 ? -16.149 6.414 6.489 1.00 87.38 180 ALA A CA 1
ATOM 1472 C C . ALA A 1 180 ? -16.521 5.225 5.596 1.00 87.38 180 ALA A C 1
ATOM 1474 O O . ALA A 1 180 ? -17.322 5.350 4.676 1.00 87.38 180 ALA A O 1
ATOM 1475 N N . VAL A 1 181 ? -15.968 4.056 5.907 1.00 89.94 181 VAL A N 1
ATOM 1476 C CA . VAL A 1 181 ? -16.256 2.773 5.250 1.00 89.94 181 VAL A CA 1
ATOM 1477 C C . VAL A 1 181 ? -16.676 1.739 6.281 1.00 89.94 181 VAL A C 1
ATOM 1479 O 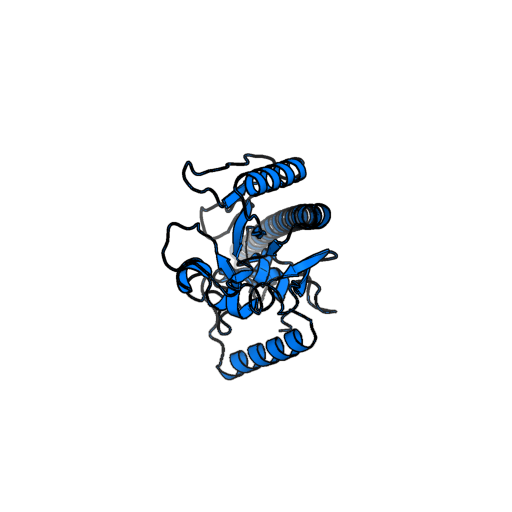O . VAL A 1 181 ? -16.330 1.899 7.454 1.00 89.94 181 VAL A O 1
ATOM 1482 N N . PRO A 1 182 ? -17.379 0.663 5.888 1.00 93.19 182 PRO A N 1
ATOM 1483 C CA . PRO A 1 182 ? -17.532 -0.492 6.761 1.00 93.19 182 PRO A CA 1
ATOM 1484 C C . PRO A 1 182 ? -16.159 -0.988 7.228 1.00 93.19 182 PRO A C 1
ATOM 1486 O O . PRO A 1 182 ? -15.236 -1.084 6.427 1.00 93.19 182 PRO A O 1
ATOM 1489 N N . TYR A 1 183 ? -15.996 -1.295 8.510 1.00 95.25 183 TYR A N 1
ATOM 1490 C CA . TYR A 1 183 ? -14.741 -1.871 8.995 1.00 95.25 183 TYR A CA 1
ATOM 1491 C C . TYR A 1 183 ? -14.691 -3.376 8.681 1.00 95.25 183 TYR A C 1
ATOM 1493 O O . TYR A 1 183 ? -13.889 -3.831 7.864 1.00 95.25 183 TYR A O 1
ATOM 1501 N N . ARG A 1 184 ? -15.624 -4.144 9.243 1.00 96.31 184 ARG A N 1
ATOM 1502 C CA . ARG A 1 184 ? -15.871 -5.555 8.931 1.00 96.31 184 ARG A CA 1
ATOM 1503 C C . ARG A 1 184 ? -16.592 -5.698 7.599 1.00 96.31 184 ARG A C 1
ATOM 1505 O O . ARG A 1 184 ? -17.525 -4.951 7.299 1.00 96.31 184 ARG A O 1
ATOM 1512 N N . GLY A 1 185 ? -16.160 -6.688 6.830 1.00 90.56 185 GLY A N 1
ATOM 1513 C CA . GLY A 1 185 ? -16.623 -6.978 5.478 1.00 90.56 185 GLY A CA 1
ATOM 1514 C C . GLY A 1 185 ? -15.943 -6.148 4.386 1.00 90.56 185 GLY A C 1
ATOM 1515 O O . GLY A 1 185 ? -16.177 -6.432 3.217 1.00 90.56 185 GLY A O 1
ATOM 1516 N N . MET A 1 186 ? -15.102 -5.165 4.735 1.00 91.38 186 MET A N 1
ATOM 1517 C CA . MET A 1 186 ? -14.403 -4.307 3.765 1.00 91.38 186 MET A CA 1
ATOM 1518 C C . MET A 1 186 ? -12.914 -4.160 4.097 1.00 91.38 186 MET A C 1
ATOM 1520 O O . MET A 1 186 ? -12.079 -4.518 3.271 1.00 91.38 186 MET A O 1
ATOM 1524 N N . ILE A 1 187 ? -12.556 -3.696 5.301 1.00 93.44 187 ILE A N 1
ATOM 1525 C CA . ILE A 1 187 ? -11.151 -3.652 5.740 1.00 93.44 187 ILE A CA 1
ATOM 1526 C C . ILE A 1 187 ? -10.746 -5.001 6.321 1.00 93.44 187 ILE A C 1
ATOM 1528 O O . ILE A 1 187 ? -9.793 -5.605 5.850 1.00 93.44 187 ILE A O 1
ATOM 1532 N N . VAL A 1 188 ? -11.499 -5.515 7.288 1.00 95.12 188 VAL A N 1
ATOM 1533 C CA . VAL A 1 188 ? -11.283 -6.843 7.878 1.00 95.12 188 VAL A CA 1
ATOM 1534 C C . VAL A 1 188 ? -12.434 -7.778 7.525 1.00 95.12 188 VAL A C 1
ATOM 1536 O O . VAL A 1 188 ? -13.515 -7.333 7.140 1.00 95.12 188 VAL A O 1
ATOM 1539 N N . SER A 1 189 ? -12.236 -9.087 7.658 1.00 93.12 189 SER A N 1
ATOM 1540 C CA . SER A 1 189 ? -13.316 -10.069 7.553 1.00 93.12 189 SER A CA 1
ATOM 1541 C C . SER A 1 189 ? -14.381 -9.839 8.635 1.00 93.12 189 SER A C 1
ATOM 1543 O O . SER A 1 189 ? -14.181 -9.081 9.587 1.00 93.12 189 SER A O 1
ATOM 1545 N N . ASN A 1 190 ? -15.520 -10.528 8.540 1.00 93.38 190 ASN A N 1
ATOM 1546 C CA . ASN A 1 190 ? -16.544 -10.464 9.592 1.00 93.38 190 ASN A CA 1
ATOM 1547 C C . ASN A 1 190 ? -16.005 -10.893 10.968 1.00 93.38 190 ASN A C 1
ATOM 1549 O O . ASN A 1 190 ? -16.408 -10.331 11.988 1.00 93.38 190 ASN A O 1
ATOM 1553 N N . ASP A 1 191 ? -15.028 -11.801 10.987 1.00 93.94 191 ASP A N 1
ATOM 1554 C CA . ASP A 1 191 ? -14.353 -12.273 12.199 1.00 93.94 191 ASP A CA 1
ATOM 1555 C C . ASP A 1 191 ? -13.230 -11.330 12.676 1.00 93.94 191 ASP A C 1
ATOM 1557 O O . ASP A 1 191 ? -12.655 -11.543 13.739 1.00 93.94 191 ASP A O 1
ATOM 1561 N N . GLY A 1 192 ? -12.954 -10.243 11.947 1.00 93.00 192 GLY A N 1
ATOM 1562 C CA . GLY A 1 192 ? -11.977 -9.222 12.335 1.00 93.00 192 GLY A CA 1
ATOM 1563 C C . GLY A 1 192 ? -10.554 -9.483 11.843 1.00 93.00 192 GLY A C 1
ATOM 1564 O O . GLY A 1 192 ? -9.614 -8.949 12.421 1.00 93.00 192 GLY A O 1
ATOM 1565 N N . TYR A 1 193 ? -10.378 -10.295 10.796 1.00 93.06 193 TYR A N 1
ATOM 1566 C CA . TYR A 1 193 ? -9.055 -10.612 10.254 1.00 93.06 193 TYR A CA 1
ATOM 1567 C C . TYR A 1 193 ? -8.775 -9.886 8.941 1.00 93.06 193 TYR A C 1
ATOM 1569 O O . TYR A 1 193 ? -9.593 -9.908 8.020 1.00 93.06 193 TYR A O 1
ATOM 1577 N N . LEU A 1 194 ? -7.580 -9.307 8.838 1.00 93.44 194 LEU A N 1
ATOM 1578 C CA . LEU A 1 194 ? -6.987 -8.964 7.551 1.00 93.44 194 LEU A CA 1
ATOM 1579 C C . LEU A 1 194 ? -6.632 -10.244 6.792 1.00 93.44 194 LEU A C 1
ATOM 1581 O O . LEU A 1 194 ? -6.472 -11.332 7.348 1.00 93.44 194 LEU A O 1
ATOM 1585 N N . VAL A 1 195 ? -6.529 -10.091 5.489 1.00 89.00 195 VAL A N 1
ATOM 1586 C CA . VAL A 1 195 ? -6.244 -11.151 4.527 1.00 89.00 195 VAL A CA 1
ATOM 1587 C C . VAL A 1 195 ? -4.781 -11.073 4.127 1.00 89.00 195 VAL A C 1
ATOM 1589 O O . VAL A 1 195 ? -4.174 -10.014 4.212 1.00 89.00 195 VAL A O 1
ATOM 1592 N N . ASN A 1 196 ? -4.184 -12.182 3.709 1.00 87.69 196 ASN A N 1
ATOM 1593 C CA . ASN A 1 196 ? -2.742 -12.229 3.485 1.00 87.69 196 ASN A CA 1
ATOM 1594 C C . ASN A 1 196 ? -2.397 -12.071 2.002 1.00 87.69 196 ASN A C 1
ATOM 1596 O O . ASN A 1 196 ? -2.825 -12.869 1.169 1.00 87.69 196 ASN A O 1
ATOM 1600 N N . GLY A 1 197 ? -1.567 -11.079 1.700 1.00 85.50 197 GLY A N 1
ATOM 1601 C CA . GLY A 1 197 ? -0.780 -10.981 0.478 1.00 85.50 197 GLY A CA 1
ATOM 1602 C C . GLY A 1 197 ? 0.685 -11.351 0.722 1.00 85.50 197 GLY A C 1
ATOM 1603 O O . GLY A 1 197 ? 1.122 -11.607 1.848 1.00 85.50 197 GLY A O 1
ATOM 1604 N N . ARG A 1 198 ? 1.472 -11.380 -0.351 1.00 85.06 198 ARG A N 1
ATOM 1605 C CA . ARG A 1 198 ? 2.907 -11.663 -0.325 1.00 85.06 198 ARG A CA 1
ATOM 1606 C C . ARG A 1 198 ? 3.682 -10.577 -1.043 1.00 85.06 198 ARG A C 1
ATOM 1608 O O . ARG A 1 198 ? 3.516 -10.382 -2.243 1.00 85.06 198 ARG A O 1
ATOM 1615 N N . PHE A 1 199 ? 4.600 -9.946 -0.326 1.00 86.00 199 PHE A N 1
ATOM 1616 C CA . PHE A 1 199 ? 5.632 -9.090 -0.894 1.00 86.00 199 PHE A CA 1
ATOM 1617 C C . PHE A 1 199 ? 6.959 -9.837 -0.796 1.00 86.00 199 PHE A C 1
ATOM 1619 O O . PHE A 1 199 ? 7.476 -10.027 0.300 1.00 86.00 199 PHE A O 1
ATOM 1626 N N . GLU A 1 200 ? 7.497 -10.300 -1.926 1.00 83.75 200 GLU A N 1
ATOM 1627 C CA . GLU A 1 200 ? 8.656 -11.202 -1.938 1.00 83.75 200 GLU A CA 1
ATOM 1628 C C . GLU A 1 200 ? 8.463 -12.410 -0.987 1.00 83.75 200 GLU A C 1
ATOM 1630 O O . GLU A 1 200 ? 7.606 -13.261 -1.221 1.00 83.75 200 GLU A O 1
ATOM 1635 N N . ASP A 1 201 ? 9.272 -12.513 0.065 1.00 85.62 201 ASP A N 1
ATOM 1636 C CA . ASP A 1 201 ? 9.244 -13.538 1.113 1.00 85.62 201 ASP A CA 1
ATOM 1637 C C . ASP A 1 201 ? 8.417 -13.141 2.353 1.00 85.62 201 ASP A C 1
ATOM 1639 O O . ASP A 1 201 ? 8.288 -13.939 3.281 1.00 85.62 201 ASP A O 1
ATOM 1643 N N . ILE A 1 202 ? 7.835 -11.940 2.373 1.00 89.50 202 ILE A N 1
ATOM 1644 C CA . ILE A 1 202 ? 7.091 -11.381 3.507 1.00 89.50 202 ILE A CA 1
ATOM 1645 C C . ILE A 1 202 ? 5.593 -11.593 3.309 1.00 89.50 202 ILE A C 1
ATOM 1647 O O . ILE A 1 202 ? 5.053 -11.355 2.226 1.00 89.50 202 ILE A O 1
ATOM 1651 N N . ILE A 1 203 ? 4.908 -11.999 4.379 1.00 89.88 203 ILE A N 1
ATOM 1652 C CA . ILE A 1 203 ? 3.445 -11.961 4.444 1.00 89.88 203 ILE A CA 1
ATOM 1653 C C . ILE A 1 203 ? 3.028 -10.533 4.788 1.00 89.88 203 ILE A C 1
ATOM 1655 O O . ILE A 1 203 ? 3.432 -9.995 5.821 1.00 89.88 203 ILE A O 1
ATOM 1659 N N . VAL A 1 204 ? 2.229 -9.934 3.914 1.00 92.38 204 VAL A N 1
ATOM 1660 C CA . VAL A 1 204 ? 1.712 -8.577 4.073 1.00 92.38 204 VAL A CA 1
ATOM 1661 C C . VAL A 1 204 ? 0.210 -8.657 4.332 1.00 92.38 204 VAL A C 1
ATOM 1663 O O . VAL A 1 204 ? -0.493 -9.265 3.523 1.00 92.38 204 VAL A O 1
ATOM 1666 N N . PRO A 1 205 ? -0.303 -8.083 5.431 1.00 94.75 205 PRO A N 1
ATOM 1667 C CA . PRO A 1 205 ? -1.738 -7.956 5.620 1.00 94.75 205 PRO A CA 1
ATOM 1668 C C . PRO A 1 205 ? -2.319 -7.008 4.566 1.00 94.75 205 PRO A C 1
ATOM 1670 O O . PRO A 1 205 ? -1.792 -5.930 4.325 1.00 94.75 205 PRO A O 1
ATOM 1673 N N . CYS A 1 206 ? -3.416 -7.407 3.943 1.00 92.81 206 CYS A N 1
ATOM 1674 C CA . CYS A 1 206 ? -4.181 -6.637 2.974 1.00 92.81 206 CYS A CA 1
ATOM 1675 C C . CYS A 1 206 ? -5.610 -6.457 3.490 1.00 92.81 206 CYS A C 1
ATOM 1677 O O . CYS A 1 206 ? -6.094 -7.231 4.322 1.00 92.81 206 CYS A O 1
ATOM 1679 N N . ALA A 1 207 ? -6.309 -5.455 2.965 1.00 92.56 207 ALA A N 1
ATOM 1680 C CA . ALA A 1 207 ? -7.720 -5.270 3.262 1.00 92.56 207 ALA A CA 1
ATOM 1681 C C . ALA A 1 207 ? -8.588 -6.383 2.645 1.00 92.56 207 ALA A C 1
ATOM 1683 O O . ALA A 1 207 ? -8.328 -6.850 1.532 1.00 92.56 207 ALA A O 1
ATOM 1684 N N . TYR A 1 208 ? -9.641 -6.784 3.356 1.00 92.06 208 TYR A N 1
ATOM 1685 C CA . TYR A 1 208 ? -10.522 -7.903 3.021 1.00 92.06 208 TYR A CA 1
ATOM 1686 C C . TYR A 1 208 ? -11.163 -7.771 1.635 1.00 92.06 208 TYR A C 1
ATOM 1688 O O . TYR A 1 208 ? -11.072 -8.694 0.824 1.00 92.06 208 TYR A O 1
ATOM 1696 N N . ASP A 1 209 ? -11.753 -6.613 1.339 1.00 89.75 209 ASP A N 1
ATOM 1697 C CA . ASP A 1 209 ? -12.272 -6.252 0.019 1.00 89.75 209 ASP A CA 1
ATOM 1698 C C . ASP A 1 209 ? -11.361 -5.209 -0.644 1.00 89.75 209 ASP A C 1
ATOM 1700 O O . ASP A 1 209 ? -11.739 -4.070 -0.928 1.00 89.75 209 ASP A O 1
ATOM 1704 N N . SER A 1 210 ? -10.107 -5.609 -0.878 1.00 86.62 210 SER A N 1
ATOM 1705 C CA . SER A 1 210 ? -9.090 -4.752 -1.501 1.00 86.62 210 SER A CA 1
ATOM 1706 C C . SER A 1 210 ? -9.545 -4.145 -2.838 1.00 86.62 210 SER A C 1
ATOM 1708 O O . SER A 1 210 ? -9.175 -3.018 -3.150 1.00 86.62 210 SER A O 1
ATOM 1710 N N . ILE A 1 211 ? -10.359 -4.851 -3.633 1.00 80.25 211 ILE A N 1
ATOM 1711 C CA . ILE A 1 211 ? -10.838 -4.351 -4.933 1.00 80.25 211 ILE A CA 1
ATOM 1712 C C . ILE A 1 211 ? -12.010 -3.399 -4.778 1.00 80.25 211 ILE A C 1
ATOM 1714 O O . ILE A 1 211 ? -12.041 -2.377 -5.466 1.00 80.25 211 ILE A O 1
ATOM 1718 N N . GLY A 1 212 ? -12.934 -3.674 -3.856 1.00 83.62 212 GLY A N 1
ATOM 1719 C CA . GLY A 1 212 ? -13.947 -2.707 -3.453 1.00 83.62 212 GLY A CA 1
ATOM 1720 C C . GLY A 1 212 ? -13.309 -1.379 -3.044 1.00 83.62 212 GLY A C 1
ATOM 1721 O O . GLY A 1 212 ? -13.687 -0.334 -3.579 1.00 83.62 212 GLY A O 1
ATOM 1722 N N . LEU A 1 213 ? -12.269 -1.429 -2.203 1.00 85.69 213 LEU A N 1
ATOM 1723 C CA . LEU A 1 213 ? -11.468 -0.269 -1.788 1.00 85.69 213 LEU A CA 1
ATOM 1724 C C . LEU A 1 213 ? -10.795 0.449 -2.958 1.00 85.69 213 LEU A C 1
ATOM 1726 O O . LEU A 1 213 ? -11.034 1.639 -3.175 1.00 85.69 213 LEU A O 1
ATOM 1730 N N . LEU A 1 214 ? -10.002 -0.274 -3.745 1.00 83.44 214 LEU A N 1
ATOM 1731 C CA . LEU A 1 214 ? -9.264 0.283 -4.877 1.00 83.44 214 LEU A CA 1
ATOM 1732 C C . LEU A 1 214 ? -10.187 0.887 -5.949 1.00 83.44 214 LEU A C 1
ATOM 1734 O O . LEU A 1 214 ? -9.892 1.955 -6.482 1.00 83.44 214 LEU A O 1
ATOM 1738 N N . SER A 1 215 ? -11.354 0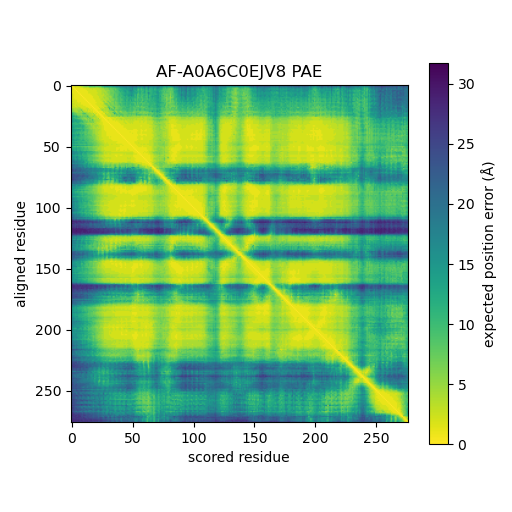.285 -6.206 1.00 82.25 215 SER A N 1
ATOM 1739 C CA . SER A 1 215 ? -12.327 0.798 -7.185 1.00 82.25 215 SER A CA 1
ATOM 1740 C C . SER A 1 215 ? -12.846 2.201 -6.860 1.00 82.25 215 SER A C 1
ATOM 1742 O O . SER A 1 215 ? -13.337 2.911 -7.740 1.00 82.25 215 SER A O 1
ATOM 1744 N N . GLN A 1 216 ? -12.744 2.622 -5.598 1.00 82.38 216 GLN A N 1
ATOM 1745 C CA . GLN A 1 216 ? -13.155 3.952 -5.173 1.00 82.38 216 GLN A CA 1
ATOM 1746 C C . GLN A 1 216 ? -12.011 4.961 -5.120 1.00 82.38 216 GLN A C 1
ATOM 1748 O O . GLN A 1 216 ? -12.289 6.161 -5.102 1.00 82.38 216 GLN A O 1
ATOM 1753 N N . TRP A 1 217 ? -10.760 4.523 -5.201 1.00 79.50 217 TRP A N 1
ATOM 1754 C CA . TRP A 1 217 ? -9.593 5.399 -5.144 1.00 79.50 217 TRP A CA 1
ATOM 1755 C C . TRP A 1 217 ? -9.463 6.312 -6.371 1.00 79.50 217 TRP A C 1
ATOM 1757 O O . TRP A 1 217 ? -9.861 5.910 -7.466 1.00 79.50 217 TRP A O 1
ATOM 1767 N N . ASN A 1 218 ? -8.932 7.531 -6.200 1.00 72.44 218 ASN A N 1
ATOM 1768 C CA . ASN A 1 218 ? -8.509 8.452 -7.271 1.00 72.44 218 ASN A CA 1
ATOM 1769 C C . ASN A 1 218 ? -9.445 8.476 -8.489 1.00 72.44 218 ASN A C 1
ATOM 1771 O O . ASN A 1 218 ? -9.051 8.236 -9.625 1.00 72.44 218 ASN A O 1
ATOM 1775 N N . ARG A 1 219 ? -10.736 8.757 -8.265 1.00 74.38 219 ARG A N 1
ATOM 1776 C CA . ARG A 1 219 ? -11.749 8.782 -9.344 1.00 74.38 219 ARG A CA 1
ATOM 1777 C C . ARG A 1 219 ? -11.867 7.458 -10.120 1.00 74.38 219 ARG A C 1
ATOM 1779 O O . ARG A 1 219 ? -12.137 7.477 -11.314 1.00 74.38 219 ARG A O 1
ATOM 1786 N N . ALA A 1 220 ? -11.790 6.342 -9.396 1.00 75.31 220 ALA A N 1
ATOM 1787 C CA . ALA A 1 220 ? -11.855 4.984 -9.938 1.00 75.31 220 ALA A CA 1
ATOM 1788 C C . ALA A 1 220 ? -10.625 4.604 -10.784 1.00 75.31 220 ALA A C 1
ATOM 1790 O O . ALA A 1 220 ? -10.725 3.859 -11.753 1.00 75.31 220 ALA A O 1
ATOM 1791 N N . GLU A 1 221 ? -9.446 5.093 -10.389 1.00 73.12 221 GLU A N 1
ATOM 1792 C CA . GLU A 1 221 ? -8.168 4.772 -11.034 1.00 73.12 221 GLU A CA 1
ATOM 1793 C C . GLU A 1 221 ? -7.888 3.265 -11.088 1.00 73.12 221 GLU A C 1
ATOM 1795 O O . GLU A 1 221 ? -7.318 2.775 -12.064 1.00 73.12 221 GLU A O 1
ATOM 1800 N N . TYR A 1 222 ? -8.349 2.520 -10.082 1.00 75.06 222 TYR A N 1
ATOM 1801 C CA . TYR A 1 222 ? -8.127 1.081 -9.938 1.00 75.06 222 TYR A CA 1
ATOM 1802 C C . TYR A 1 222 ? -9.429 0.266 -10.003 1.00 75.06 222 TYR A C 1
ATOM 1804 O O . TYR A 1 222 ? -9.548 -0.784 -9.371 1.00 75.06 222 TYR A O 1
ATOM 1812 N N . GLU A 1 223 ? -10.443 0.730 -10.735 1.00 74.25 223 GLU A N 1
ATOM 1813 C CA . GLU A 1 223 ? -11.630 -0.089 -10.989 1.00 74.25 223 GLU A CA 1
ATOM 1814 C C . GLU A 1 223 ? -11.300 -1.336 -11.830 1.00 74.25 223 GLU A C 1
ATOM 1816 O O . GLU A 1 223 ? -10.297 -1.356 -12.546 1.00 74.25 223 GLU A O 1
ATOM 1821 N N . PRO A 1 224 ? -12.147 -2.384 -11.838 1.00 68.62 224 PRO A N 1
ATOM 1822 C CA . PRO A 1 224 ? -11.875 -3.610 -12.595 1.00 68.62 224 PRO A CA 1
ATOM 1823 C C . PRO A 1 224 ? -11.483 -3.407 -14.062 1.00 68.62 224 PRO A C 1
ATOM 1825 O O . PRO A 1 224 ? -10.727 -4.195 -14.627 1.00 68.62 224 PRO A O 1
ATOM 1828 N N . SER A 1 225 ? -11.959 -2.323 -14.677 1.00 63.44 225 SER A N 1
ATOM 1829 C CA . SER A 1 225 ? -11.632 -1.968 -16.054 1.00 63.44 225 SER A CA 1
ATOM 1830 C C . SER A 1 225 ? -10.184 -1.498 -16.263 1.00 63.44 225 SER A C 1
ATOM 1832 O O . SER A 1 225 ? -9.641 -1.686 -17.354 1.00 63.44 225 SER A O 1
ATOM 1834 N N . THR A 1 226 ? -9.555 -0.942 -15.227 1.00 61.62 226 THR A N 1
ATOM 1835 C CA . THR A 1 226 ? -8.197 -0.378 -15.216 1.00 61.62 226 THR A CA 1
ATOM 1836 C C . THR A 1 226 ? -7.213 -1.228 -14.397 1.00 61.62 226 THR A C 1
ATOM 1838 O O . THR A 1 226 ? -5.996 -1.080 -14.531 1.00 61.62 226 THR A O 1
ATOM 1841 N N . LEU A 1 227 ? -7.705 -2.217 -13.637 1.00 61.84 227 LEU A N 1
ATOM 1842 C CA . LEU A 1 227 ? -6.911 -3.173 -12.846 1.00 61.84 227 LEU A CA 1
ATOM 1843 C C . LEU A 1 227 ? -5.905 -4.017 -13.640 1.00 61.84 227 LEU A C 1
ATOM 1845 O O . LEU A 1 227 ? -5.081 -4.689 -13.031 1.00 61.84 227 LEU A O 1
ATOM 1849 N N . ARG A 1 228 ? -5.928 -4.020 -14.974 1.00 52.72 228 ARG A N 1
ATOM 1850 C CA . ARG A 1 228 ? -4.886 -4.697 -15.764 1.00 52.72 228 ARG A CA 1
ATOM 1851 C C . ARG A 1 228 ? -3.645 -3.826 -15.940 1.00 52.72 228 ARG A C 1
ATOM 1853 O O . ARG A 1 228 ? -2.541 -4.356 -16.015 1.00 52.72 228 ARG A O 1
ATOM 1860 N N . LEU A 1 229 ? -3.807 -2.503 -16.009 1.00 53.56 229 LEU A N 1
ATOM 1861 C CA . LEU A 1 229 ? -2.759 -1.536 -16.351 1.00 53.56 229 LEU A CA 1
ATOM 1862 C C . LEU A 1 229 ? -3.101 -0.202 -15.666 1.00 53.56 229 LEU A C 1
ATOM 1864 O O . LEU A 1 229 ? -3.967 0.507 -16.181 1.00 53.56 229 LEU A O 1
ATOM 1868 N N . PRO A 1 230 ? -2.505 0.121 -14.496 1.00 46.00 230 PRO A N 1
ATOM 1869 C CA . PRO A 1 230 ? -2.867 1.341 -13.787 1.00 46.00 230 PRO A CA 1
ATOM 1870 C C . PRO A 1 230 ? -2.482 2.545 -14.656 1.00 46.00 230 PRO A C 1
ATOM 1872 O O . PRO A 1 230 ? -1.591 2.454 -15.512 1.00 46.00 230 PRO A O 1
ATOM 1875 N N . ILE A 1 231 ? -3.164 3.665 -14.457 1.00 49.19 231 ILE A N 1
ATOM 1876 C CA . ILE A 1 231 ? -2.733 4.934 -15.041 1.00 49.19 231 ILE A CA 1
ATOM 1877 C C . ILE A 1 231 ? -1.347 5.233 -14.443 1.00 49.19 231 ILE A C 1
ATOM 1879 O O . ILE A 1 231 ? -1.164 5.088 -13.246 1.00 49.19 231 ILE A O 1
ATOM 1883 N N . GLY A 1 232 ? -0.333 5.529 -15.265 1.00 50.81 232 GLY A N 1
ATOM 1884 C CA . GLY A 1 232 ? 1.018 5.814 -14.755 1.00 50.81 232 GLY A CA 1
ATOM 1885 C C . GLY A 1 232 ? 1.906 4.598 -14.437 1.00 50.81 232 GLY A C 1
ATOM 1886 O O . GLY A 1 232 ? 3.046 4.778 -14.029 1.00 50.81 232 GLY A O 1
ATOM 1887 N N . GLY A 1 233 ? 1.469 3.361 -14.699 1.00 50.03 233 GLY A N 1
ATOM 1888 C CA . GLY A 1 233 ? 2.297 2.170 -14.450 1.00 50.03 233 GLY A CA 1
ATOM 1889 C C . GLY A 1 233 ? 3.416 1.936 -15.480 1.00 50.03 233 GLY A C 1
ATOM 1890 O O . GLY A 1 233 ? 3.274 2.248 -16.671 1.00 50.03 233 GLY A O 1
ATOM 1891 N N . MET A 1 234 ? 4.516 1.311 -15.045 1.00 51.06 234 MET A N 1
ATOM 1892 C CA . MET A 1 234 ? 5.608 0.867 -15.919 1.00 51.06 234 MET A CA 1
ATOM 1893 C C . MET A 1 234 ? 5.270 -0.487 -16.558 1.00 51.06 234 MET A C 1
ATOM 1895 O O . MET A 1 234 ? 5.162 -1.502 -15.874 1.00 51.06 234 MET A O 1
ATOM 1899 N N . TYR A 1 235 ? 5.151 -0.545 -17.888 1.00 51.50 235 TYR A N 1
ATOM 1900 C CA . TYR A 1 235 ? 4.971 -1.805 -18.622 1.00 51.50 235 TYR A CA 1
ATOM 1901 C C . TYR A 1 235 ? 6.165 -2.110 -19.521 1.00 51.50 235 TYR A C 1
ATOM 1903 O O . TYR A 1 235 ? 6.811 -1.219 -20.075 1.00 51.50 235 TYR A O 1
ATOM 1911 N N . ARG A 1 236 ? 6.444 -3.402 -19.709 1.00 45.19 236 ARG A N 1
ATOM 1912 C CA . ARG A 1 236 ? 7.502 -3.863 -20.607 1.00 45.19 236 ARG A CA 1
ATOM 1913 C C . ARG A 1 236 ? 7.035 -3.750 -22.061 1.00 45.19 236 ARG A C 1
ATOM 1915 O O . ARG A 1 236 ? 6.268 -4.578 -22.541 1.00 45.19 236 ARG A O 1
ATOM 1922 N N . ALA A 1 237 ? 7.514 -2.744 -22.781 1.00 52.88 237 ALA A N 1
ATOM 1923 C CA . ALA A 1 237 ? 7.316 -2.620 -24.220 1.00 52.88 237 ALA A CA 1
ATOM 1924 C C . ALA A 1 237 ? 8.042 -3.741 -24.989 1.00 52.88 237 ALA A C 1
ATOM 1926 O O . ALA A 1 237 ? 8.960 -4.377 -24.461 1.00 52.88 237 ALA A O 1
ATOM 1927 N N . ASN A 1 238 ? 7.683 -3.930 -26.269 1.00 40.00 238 ASN A N 1
ATOM 1928 C CA . ASN A 1 238 ? 8.130 -5.004 -27.185 1.00 40.00 238 ASN A CA 1
ATOM 1929 C C . ASN A 1 238 ? 9.654 -5.125 -27.433 1.00 40.00 238 ASN A C 1
ATOM 1931 O O . ASN A 1 238 ? 10.095 -5.867 -28.304 1.00 40.00 238 ASN A O 1
ATOM 1935 N N . MET A 1 239 ? 10.488 -4.437 -26.660 1.00 39.84 239 MET A N 1
ATOM 1936 C CA . MET A 1 239 ? 11.947 -4.516 -26.717 1.00 39.84 239 MET A CA 1
ATOM 1937 C C . MET A 1 239 ? 12.592 -4.712 -25.340 1.00 39.84 239 MET A C 1
ATOM 1939 O O . MET A 1 239 ? 13.814 -4.639 -25.222 1.00 39.84 239 MET A O 1
ATOM 1943 N N . GLY A 1 240 ? 11.800 -4.962 -24.294 1.00 39.62 240 GLY A N 1
ATOM 1944 C CA . GLY A 1 240 ? 12.287 -5.071 -22.920 1.00 39.62 240 GLY A CA 1
ATOM 1945 C C . GLY A 1 240 ? 12.618 -3.729 -22.265 1.00 39.62 240 GLY A C 1
ATOM 1946 O O . GLY A 1 240 ? 13.401 -3.713 -21.324 1.00 39.62 240 GLY A O 1
ATOM 1947 N N . LEU A 1 241 ? 12.075 -2.631 -22.796 1.00 39.66 241 LEU A N 1
ATOM 1948 C CA . LEU A 1 241 ? 12.069 -1.312 -22.162 1.00 39.66 241 LEU A CA 1
ATOM 1949 C C . LEU A 1 241 ? 10.857 -1.225 -21.244 1.00 39.66 241 LEU A C 1
ATOM 1951 O O . LEU A 1 241 ? 9.783 -1.665 -21.647 1.00 39.66 241 LEU A O 1
ATOM 1955 N N . PHE A 1 242 ? 11.017 -0.646 -20.063 1.00 48.31 242 PHE A N 1
ATOM 1956 C CA . PHE A 1 242 ? 9.876 -0.282 -19.240 1.00 48.31 242 PHE A CA 1
ATOM 1957 C C . PHE A 1 242 ? 9.447 1.137 -19.599 1.00 48.31 242 PHE A C 1
ATOM 1959 O O . PHE A 1 242 ? 10.265 2.053 -19.582 1.00 48.31 242 PHE A O 1
ATOM 1966 N N . ILE A 1 243 ? 8.188 1.295 -19.991 1.00 52.78 243 ILE A N 1
ATOM 1967 C CA . ILE A 1 243 ? 7.607 2.579 -20.373 1.00 52.78 243 ILE A CA 1
ATOM 1968 C C . ILE A 1 243 ? 6.489 2.877 -19.387 1.00 52.78 243 ILE A C 1
ATOM 1970 O O . ILE A 1 243 ? 5.637 2.023 -19.146 1.00 52.78 243 ILE A O 1
ATOM 1974 N N . MET A 1 244 ? 6.494 4.083 -18.834 1.00 52.81 244 MET A N 1
ATOM 1975 C CA . MET A 1 244 ? 5.360 4.608 -18.087 1.00 52.81 244 MET A CA 1
ATOM 1976 C C . MET A 1 244 ? 4.212 4.853 -19.072 1.00 52.81 244 MET A C 1
ATOM 1978 O O . MET A 1 244 ? 4.359 5.633 -20.016 1.00 52.81 244 MET A O 1
ATOM 1982 N N . SER A 1 245 ? 3.094 4.138 -18.930 1.00 51.81 245 SER A N 1
ATOM 1983 C CA . SER A 1 245 ? 1.945 4.376 -19.805 1.00 51.81 245 SER A CA 1
ATOM 1984 C C . SER A 1 245 ? 1.128 5.554 -19.300 1.00 51.81 245 SER A C 1
ATOM 1986 O O . SER A 1 245 ? 0.445 5.451 -18.286 1.00 51.81 245 SER A O 1
ATOM 1988 N N . GLU A 1 246 ? 1.084 6.636 -20.073 1.00 52.66 246 GLU A N 1
ATOM 1989 C CA . GLU A 1 246 ? 0.101 7.708 -19.860 1.00 52.66 246 GLU A CA 1
ATOM 1990 C C . GLU A 1 246 ? -1.326 7.290 -20.270 1.00 52.66 246 GLU A C 1
ATOM 1992 O O . GLU A 1 246 ? -2.287 8.021 -20.042 1.00 52.66 246 GLU A O 1
ATOM 1997 N N . LYS A 1 247 ? -1.489 6.130 -20.929 1.00 50.03 247 LYS A N 1
ATOM 1998 C CA . LYS A 1 247 ? -2.784 5.653 -21.434 1.00 50.03 247 LYS A CA 1
ATOM 1999 C C . LYS A 1 247 ? -3.043 4.209 -21.034 1.00 50.03 247 LYS A C 1
ATOM 2001 O O . LYS A 1 247 ? -2.293 3.314 -21.418 1.00 50.03 247 LYS A O 1
ATOM 2006 N N . THR A 1 248 ? -4.153 3.972 -20.347 1.00 51.34 248 THR A N 1
ATOM 2007 C CA . THR A 1 248 ? -4.688 2.631 -20.096 1.00 51.34 248 THR A CA 1
ATOM 2008 C C . THR A 1 248 ? -5.190 2.022 -21.410 1.00 51.34 248 THR A C 1
ATOM 2010 O O . THR A 1 248 ? -6.066 2.602 -22.062 1.00 51.34 248 THR A O 1
ATOM 2013 N N . PRO A 1 249 ? -4.681 0.859 -21.845 1.00 48.44 249 PRO A N 1
ATOM 2014 C CA . PRO A 1 249 ? -5.296 0.096 -22.922 1.00 48.44 249 PRO A CA 1
ATOM 2015 C C . PRO A 1 249 ? -6.737 -0.269 -22.565 1.00 48.44 249 PRO A C 1
ATOM 2017 O O . PRO A 1 249 ? -7.010 -0.799 -21.492 1.00 48.44 249 PRO A O 1
ATOM 2020 N N . GLN A 1 250 ? -7.663 0.014 -23.477 1.00 53.94 250 GLN A N 1
ATOM 2021 C CA . GLN A 1 250 ? -9.080 -0.292 -23.295 1.00 53.94 250 GLN A CA 1
ATOM 2022 C C . GLN A 1 250 ? -9.287 -1.815 -23.302 1.00 53.94 250 GLN A C 1
ATOM 2024 O O . GLN A 1 250 ? -9.029 -2.470 -24.313 1.00 53.94 250 GLN A O 1
ATOM 2029 N N . LEU A 1 251 ? -9.754 -2.382 -22.185 1.00 50.09 251 LEU A N 1
ATOM 2030 C CA . LEU A 1 251 ? -10.150 -3.792 -22.107 1.00 50.09 251 LEU A CA 1
ATOM 2031 C C . LEU A 1 251 ? -11.544 -4.012 -22.689 1.00 50.09 251 LEU A C 1
ATOM 2033 O O . LEU A 1 251 ? -12.443 -3.184 -22.512 1.00 50.09 251 LEU A O 1
ATOM 2037 N N . SER A 1 252 ? -11.748 -5.170 -23.321 1.00 63.62 252 SER A N 1
ATOM 2038 C CA . SER A 1 252 ? -13.092 -5.610 -23.692 1.00 63.62 252 SER A CA 1
ATOM 2039 C C . SER A 1 252 ? -13.913 -5.928 -22.435 1.00 63.62 252 SER A C 1
ATOM 2041 O O . SER A 1 252 ? -13.350 -6.310 -21.411 1.00 63.62 252 SER A O 1
ATOM 2043 N N . GLN A 1 253 ? -15.246 -5.804 -22.492 1.00 68.94 253 GLN A N 1
ATOM 2044 C CA . GLN A 1 253 ? -16.106 -6.136 -21.345 1.00 68.94 253 GLN A CA 1
ATOM 2045 C C . GLN A 1 253 ? -15.908 -7.587 -20.877 1.00 68.94 253 GLN A C 1
ATOM 2047 O O . GLN A 1 253 ? -15.801 -7.837 -19.685 1.00 68.94 253 GLN A O 1
ATOM 2052 N N . ARG A 1 254 ? -15.740 -8.519 -21.825 1.00 68.25 254 ARG A N 1
ATOM 2053 C CA . ARG A 1 254 ? -15.450 -9.930 -21.545 1.00 68.25 254 ARG A CA 1
ATOM 2054 C C . ARG A 1 254 ? -14.191 -10.113 -20.692 1.00 68.25 254 ARG A C 1
ATOM 2056 O O . ARG A 1 254 ? -14.192 -10.942 -19.789 1.00 68.25 254 ARG A O 1
ATOM 2063 N N . ASP A 1 255 ? -13.128 -9.366 -20.986 1.00 54.50 255 ASP A N 1
ATOM 2064 C CA . ASP A 1 255 ? -11.880 -9.457 -20.220 1.00 54.50 255 ASP A CA 1
ATOM 2065 C C . ASP A 1 255 ? -12.059 -8.891 -18.806 1.00 54.50 255 ASP A C 1
ATOM 2067 O O . ASP A 1 255 ? -11.513 -9.444 -17.857 1.00 54.50 255 ASP A O 1
ATOM 2071 N N . LYS A 1 256 ? -12.856 -7.824 -18.652 1.00 58.56 256 LYS A N 1
ATOM 2072 C CA . LYS A 1 256 ? -13.182 -7.247 -17.337 1.00 58.56 256 LYS A CA 1
ATOM 2073 C C . LYS A 1 256 ? -13.946 -8.244 -16.468 1.00 58.56 256 LYS A C 1
ATOM 2075 O O . LYS A 1 256 ? -13.570 -8.455 -15.318 1.00 58.56 256 LYS A O 1
ATOM 2080 N N . ASP A 1 257 ? -14.974 -8.876 -17.032 1.00 65.88 257 ASP A N 1
ATOM 2081 C CA . ASP A 1 257 ? -15.799 -9.862 -16.326 1.00 65.88 257 ASP A CA 1
ATOM 2082 C C . ASP A 1 257 ? -14.947 -11.065 -15.889 1.00 65.88 257 ASP A C 1
ATOM 2084 O O . ASP A 1 257 ? -15.011 -11.494 -14.740 1.00 65.88 257 ASP A O 1
ATOM 2088 N N . HIS A 1 258 ? -14.059 -11.548 -16.766 1.00 62.88 258 HIS A N 1
ATOM 2089 C CA . HIS A 1 258 ? -13.162 -12.660 -16.453 1.00 62.88 258 HIS A CA 1
ATOM 2090 C C . HIS A 1 258 ? -12.193 -12.353 -15.301 1.00 62.88 258 HIS A C 1
ATOM 2092 O O . HIS A 1 258 ? -12.005 -13.188 -14.417 1.00 62.88 258 HIS A O 1
ATOM 2098 N N . ILE A 1 259 ? -11.596 -11.156 -15.293 1.00 58.19 259 ILE A N 1
ATOM 2099 C CA . ILE A 1 259 ? -10.704 -10.702 -14.215 1.00 58.19 259 ILE A CA 1
ATOM 2100 C C . ILE A 1 259 ? -11.463 -10.625 -12.886 1.00 58.19 259 ILE A C 1
ATOM 2102 O O . ILE A 1 259 ? -10.940 -11.023 -11.845 1.00 58.19 259 ILE A O 1
ATOM 2106 N N . TYR A 1 260 ? -12.701 -10.134 -12.922 1.00 63.97 260 TYR A N 1
ATOM 2107 C CA . TYR A 1 260 ? -13.542 -10.007 -11.737 1.00 63.97 260 TYR A CA 1
ATOM 2108 C C . TYR A 1 260 ? -13.964 -11.369 -11.164 1.00 63.97 260 TYR A C 1
ATOM 2110 O O . TYR A 1 260 ? -13.900 -11.573 -9.951 1.00 63.97 260 TYR A O 1
ATOM 2118 N N . ASP A 1 261 ? -14.333 -12.319 -12.023 1.00 66.06 261 ASP A N 1
ATOM 2119 C CA . ASP A 1 261 ? -14.677 -13.683 -11.611 1.00 66.06 261 ASP A CA 1
ATOM 2120 C C . ASP A 1 261 ? -13.469 -14.423 -11.026 1.00 66.06 261 ASP A C 1
ATOM 2122 O O . ASP A 1 261 ? -13.584 -15.076 -9.987 1.00 66.06 261 ASP A O 1
ATOM 2126 N N . LEU A 1 262 ? -12.294 -14.287 -11.654 1.00 62.19 262 LEU A N 1
ATOM 2127 C CA . LEU A 1 262 ? -11.048 -14.845 -11.131 1.00 62.19 262 LEU A CA 1
ATOM 2128 C C . LEU A 1 262 ? -10.762 -14.305 -9.725 1.00 62.19 262 LEU A C 1
ATOM 2130 O O . LEU A 1 262 ? -10.454 -15.077 -8.821 1.00 62.19 262 LEU A O 1
ATOM 2134 N N . TRP A 1 263 ? -10.926 -12.997 -9.526 1.00 61.47 263 TRP A N 1
ATOM 2135 C CA . TRP A 1 263 ? -10.726 -12.371 -8.225 1.00 61.47 263 TRP A CA 1
ATOM 2136 C C . TRP A 1 263 ? -11.693 -12.897 -7.157 1.00 61.47 263 TRP A C 1
ATOM 2138 O O . TRP A 1 263 ? -11.250 -13.269 -6.072 1.00 61.47 263 TRP A O 1
ATOM 2148 N N . LYS A 1 264 ? -12.996 -12.990 -7.457 1.00 65.75 264 LYS A N 1
ATOM 2149 C CA . LYS A 1 264 ? -13.988 -13.527 -6.508 1.00 65.75 264 LYS A CA 1
ATOM 2150 C C . LYS A 1 264 ? -13.674 -14.955 -6.079 1.00 65.75 264 LYS A C 1
ATOM 2152 O O . LYS A 1 264 ? -13.819 -15.285 -4.904 1.00 65.75 264 LYS A O 1
ATOM 2157 N N . ASN A 1 265 ? -13.247 -15.788 -7.026 1.00 63.56 265 ASN A N 1
ATOM 2158 C CA . ASN A 1 265 ? -12.873 -17.169 -6.738 1.00 63.56 265 ASN A CA 1
ATOM 2159 C C . ASN A 1 265 ? -11.655 -17.222 -5.811 1.00 63.56 265 ASN A C 1
ATOM 2161 O O . ASN A 1 265 ? -11.680 -17.926 -4.807 1.00 63.56 265 ASN A O 1
ATOM 2165 N N . LEU A 1 266 ? -10.635 -16.406 -6.083 1.00 58.78 266 LEU A N 1
ATOM 2166 C CA . LEU A 1 266 ? -9.434 -16.342 -5.253 1.00 58.78 266 LEU A CA 1
ATOM 2167 C C . LEU A 1 266 ? -9.747 -15.826 -3.841 1.00 58.78 266 LEU A C 1
ATOM 2169 O O . LEU A 1 266 ? -9.312 -16.433 -2.862 1.00 58.78 266 LEU A O 1
ATOM 2173 N N . GLN A 1 267 ? -10.578 -14.785 -3.715 1.00 60.75 267 GLN A N 1
ATOM 2174 C CA . GLN A 1 267 ? -11.021 -14.269 -2.417 1.00 60.75 267 GLN A CA 1
ATOM 2175 C C . GLN A 1 267 ? -11.762 -15.344 -1.603 1.00 60.75 267 GLN A C 1
ATOM 2177 O O . GLN A 1 267 ? -11.525 -15.478 -0.402 1.00 60.75 267 GLN A O 1
ATOM 2182 N N . ALA A 1 268 ? -12.621 -16.142 -2.249 1.00 63.66 268 ALA A N 1
ATOM 2183 C CA . ALA A 1 268 ? -13.323 -17.254 -1.607 1.00 63.66 268 ALA A CA 1
ATOM 2184 C C . ALA A 1 268 ? -12.373 -18.374 -1.138 1.00 63.66 268 ALA A C 1
ATOM 2186 O O . ALA A 1 268 ? -12.655 -19.049 -0.149 1.00 63.66 268 ALA A O 1
ATOM 2187 N N . GLU A 1 269 ? -11.233 -18.543 -1.809 1.00 63.91 269 GLU A N 1
ATOM 2188 C CA . GLU A 1 269 ? -10.161 -19.476 -1.441 1.00 63.91 269 GLU A CA 1
ATOM 2189 C C . GLU A 1 269 ? -9.189 -18.900 -0.391 1.00 63.91 269 GLU A C 1
ATOM 2191 O O . GLU A 1 269 ? -8.236 -19.569 0.011 1.00 63.91 269 GLU A O 1
ATOM 2196 N N . GLY A 1 270 ? -9.410 -17.662 0.067 1.00 55.19 270 GLY A N 1
ATOM 2197 C CA . GLY A 1 270 ? -8.533 -16.967 1.014 1.00 55.19 270 GLY A CA 1
ATOM 2198 C C . GLY A 1 270 ? -7.225 -16.460 0.394 1.00 55.19 270 GLY A C 1
ATOM 2199 O O . GLY A 1 270 ? -6.29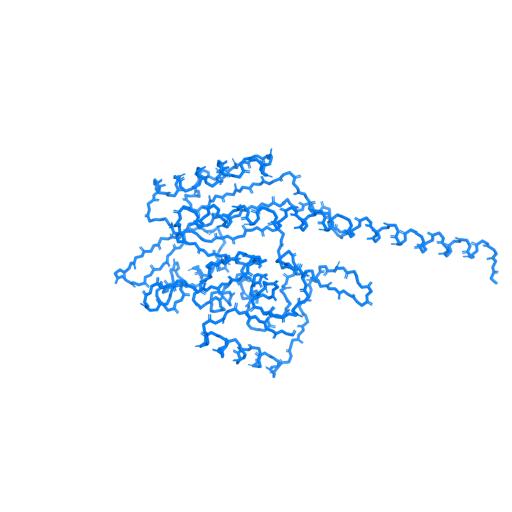3 -16.132 1.126 1.00 55.19 270 GLY A O 1
ATOM 2200 N N . SER A 1 271 ? -7.151 -16.393 -0.939 1.00 54.59 271 SER A N 1
ATOM 2201 C CA . SER A 1 271 ? -6.010 -15.887 -1.710 1.00 54.59 271 SER A CA 1
ATOM 2202 C C . SER A 1 271 ? -6.355 -14.539 -2.346 1.00 54.59 271 SER A C 1
ATOM 2204 O O . SER A 1 271 ? -7.416 -14.382 -2.935 1.00 54.59 271 SER A O 1
ATOM 2206 N N . ILE A 1 272 ? -5.473 -13.539 -2.274 1.00 53.88 272 ILE A N 1
ATOM 2207 C CA . ILE A 1 272 ? -5.754 -12.214 -2.863 1.00 53.88 272 ILE A CA 1
ATOM 2208 C C . ILE A 1 272 ? -4.648 -11.824 -3.810 1.00 53.88 272 ILE A C 1
ATOM 2210 O O . ILE A 1 272 ? -3.700 -11.136 -3.446 1.00 53.88 272 ILE A O 1
ATOM 2214 N N . CYS A 1 273 ? -4.751 -12.286 -5.046 1.00 49.69 273 CYS A N 1
ATOM 2215 C CA . CYS A 1 273 ? -3.841 -11.853 -6.089 1.00 49.69 273 CYS A CA 1
ATOM 2216 C C . CYS A 1 273 ? -4.496 -12.012 -7.458 1.00 49.69 273 CYS A C 1
ATOM 2218 O O . CYS A 1 273 ? -5.461 -12.749 -7.606 1.00 49.69 273 CYS A O 1
ATOM 2220 N N . PHE A 1 274 ? -3.982 -11.312 -8.458 1.00 47.66 274 PHE A N 1
ATOM 2221 C CA . PHE A 1 274 ? -4.337 -11.504 -9.854 1.00 47.66 274 PHE A CA 1
ATOM 2222 C C . PHE A 1 274 ? -3.333 -12.446 -10.513 1.00 47.66 274 PHE A C 1
ATOM 2224 O O . PHE A 1 274 ? -2.127 -12.230 -10.439 1.00 47.66 274 PHE A O 1
ATOM 2231 N N . VAL A 1 275 ? -3.834 -13.457 -11.219 1.00 37.28 275 VAL A N 1
ATOM 2232 C CA . VAL A 1 275 ? -3.074 -14.100 -12.296 1.00 37.28 275 VAL A CA 1
ATOM 2233 C C . VAL A 1 275 ? -3.584 -13.491 -13.598 1.00 37.28 275 VAL A C 1
ATOM 2235 O O . VAL A 1 275 ? -4.783 -13.549 -13.867 1.00 37.28 275 VAL A O 1
ATOM 2238 N N . LEU A 1 276 ? -2.699 -12.876 -14.383 1.00 39.94 276 LEU A N 1
ATOM 2239 C CA . LEU A 1 276 ? -2.980 -12.416 -15.748 1.00 39.94 276 LEU A CA 1
ATOM 2240 C C . LEU A 1 276 ? -2.025 -13.084 -16.731 1.00 39.94 276 LEU A C 1
ATOM 2242 O O . LEU A 1 276 ? -0.812 -13.120 -16.427 1.00 39.94 276 LEU A O 1
#

Nearest PDB structures (foldseek):
  3ups-assembly1_A-2  TM=6.301E-01  e=2.653E-02  Zymomonas mobilis subsp. mobilis ZM4 = ATCC 31821
  5zlc-assembly1_A  TM=5.201E-01  e=5.009E-02  Homo sapiens
  7co8-assembly1_A  TM=5.826E-01  e=1.676E-01  Homo sapiens
  2id1-assembly2_B  TM=6.217E-01  e=3.164E-01  Chromobacterium violaceum ATCC 12472
  3l9d-assembly2_B  TM=3.299E-01  e=1.281E+00  Streptococcus mutans UA159

Sequence (276 aa):
MSIVLIMLVILFVLFLVYCRSKIMLNYEGFRHSYNSLAKKLFNTLNEERLEWWPAEGTLIGILRYGKNFENLPDFGPIGTDTDIDIFVRADTDDEWLNICTKVVEALQNVCFTHSSTSGTNVLNKCCIETDKFLILDHYPYFEKLHIDMHRYIVNEENNTASCTTHYTENSYPFQKWGGAVPYRGMIVSNDGYLVNGRFEDIIVPCAYDSIGLLSQWNRAEYEPSTLRLPIGGMYRANMGLFIMSEKTPQLSQRDKDHIYDLWKNLQAEGSICFVL

Solvent-accessible surface area (backbone atoms only — not comparable to full-atom values): 15047 Å² total; per-residue (Å²): 134,57,73,66,58,54,52,52,51,52,52,51,52,51,49,52,52,50,53,51,52,51,52,52,53,50,47,53,53,40,46,52,51,50,52,53,50,51,53,51,52,53,50,51,43,58,75,70,66,55,59,50,26,51,28,72,38,34,32,54,11,34,29,56,34,21,57,69,55,87,90,65,74,89,67,42,36,62,38,38,32,74,51,42,36,29,40,34,65,34,83,43,70,70,54,40,53,51,53,53,50,52,54,51,63,73,35,52,91,79,36,77,51,60,75,45,78,72,52,104,80,47,96,41,53,44,43,43,34,32,83,46,60,46,84,49,98,87,48,100,57,70,50,58,32,32,33,42,40,31,39,28,33,72,41,76,93,77,38,29,28,32,45,91,77,72,98,55,90,42,47,46,38,32,51,70,52,78,40,35,41,54,25,53,66,31,41,18,31,84,90,67,44,61,36,57,33,19,51,72,94,42,82,37,46,29,40,51,31,49,60,69,48,35,31,42,22,54,78,38,47,40,19,72,72,28,64,88,45,46,70,61,15,47,41,75,45,102,80,77,44,75,41,67,30,90,63,58,77,87,64,54,69,70,58,33,52,51,54,50,53,52,41,53,54,29,52,74,71,66,37,60,51,55,89,131

pLDDT: mean 74.53, std 17.27, range [32.94, 97.56]

Organism: NCBI:txid1070528

Secondary structure (DSSP, 8-state):
--HHHHHHHHHHHHHHHHHHHHHHHHHHHHHHHHHHHHHHHHHHHHHTT--EEE-HHHHHHHHHHSTTSTT-----GGGT-SSEEEEEE-SSHHHHHHHHHHHHHHHTTT--S-EE---TT-TTEEEEEEEEEEE-TT-SPEEEEEEEEEEEEEETTTTEEE----SSTTSSHHHHTTTEEETBTTTB-TTS-PEEEEETTEEEEE-TTHHHHHHHSTTTTTSTTTTTS-TT-EEE-TTS-EEE-SSPPPPPHHHHHHHHHHHHHHHHTT------

Foldseek 3Di:
DDPVVVVVVVVVVVVVVVVQVVLVVLVVVLQVLLLVQVVLLQVLCVVVVWPKAWDALQNLQLQAQFPLDPPDPNPASVLRDSETEMETEDADLVSVVVVLVSSCVSCCVSAPDDFDPPDPPQSFKTKGWHPRWNDDPPDPDTDTYMYIYGYWHDDVVVQKIFGDDDPDQQQALCNVVVGIDRNDPWQADVVRHFFWTGRPPDTGGHGLNNQNRCCSHGVRQCHLQQSVPGQQGFDQPPPRGTDGDNDRDGDDPVVSVVQVVVQVVCSVVSGRHGDD

Radius of gyration: 20.48 Å; Cα contacts (8 Å, |Δi|>4): 468; chains: 1; bounding box: 52×42×70 Å

Mean predicted aligned error: 9.97 Å